Protein AF-0000000067007596 (afdb_homodimer)

Radius of gyration: 21.86 Å; Cα contacts (8 Å, |Δi|>4): 532; chains: 2; bounding box: 45×66×48 Å

Sequence (342 aa):
MSSFDHYALLKNLFVLGTTTSAVGAAPGGLLFTSYLHIPAYVKNTSDDSLLTQWQTMRALGRVALPPLALIAAGANFVNSYLTHGQPQQIRFITAGALSLAILPYTFVALGSRNAELTARAANKGTGGVPAARGQDVRSLISQWGTRSAVRGVLMLASAIFSYDAMLHLTFMSSFDHYALLKNLFVLGTTTSAVGAAPGGLLFTSYLHIPAYVKNTSDDSLLTQWQTMRALGRVALPPLALIAAGANFVNSYLTHGQPQQIRFITAGALSLAILPYTFVALGSRNAELTARAANKGTGGVPAARGQDVRSLISQWGTRSAVRGVLMLASAIFSYDAMLHLTF

Foldseek 3Di:
DDPVVLVVLLVVLLCQLLCLLAVHDALVVLQCVLPPVLVVLLPDPDLLVSLVVVVVVVVVCVVPQVVSLQSNLVSLQVSLVSQPPHPLNVLSNLLSCLSNVLVVLCCPVVVVLVVLSVVCNVCPPVPDPCPVVNDRSSVSSSVSSVSSNVSSVSSNSSSVSSVVSVVPPDD/DDPVVLVVLLVVLLCQLLCLLAVHDALVVLQCVLPPVLVVLLPDPDLLVSLVVVVVVVVVCVVPQQVSLQSNLVSLQVSLVSQPPHPLNVLSNLLSCLSNVLVVLCCPVVVVLVVLSVVCNVCPPVPDPPSPVNDRSSVSSNVSSVSSNVSSVSSNSSSVSSVVSVVPPDD

Structure (mmCIF, N/CA/C/O backbone):
data_AF-0000000067007596-model_v1
#
loop_
_entity.id
_entity.type
_entity.pdbx_description
1 polymer 'DUF1772-domain-containing protein'
#
loop_
_atom_site.group_PDB
_atom_site.id
_atom_site.type_symbol
_atom_site.label_atom_id
_atom_site.label_alt_id
_atom_site.label_comp_id
_atom_site.label_asym_id
_atom_site.label_entity_id
_atom_site.label_seq_id
_atom_site.pdbx_PDB_ins_code
_atom_si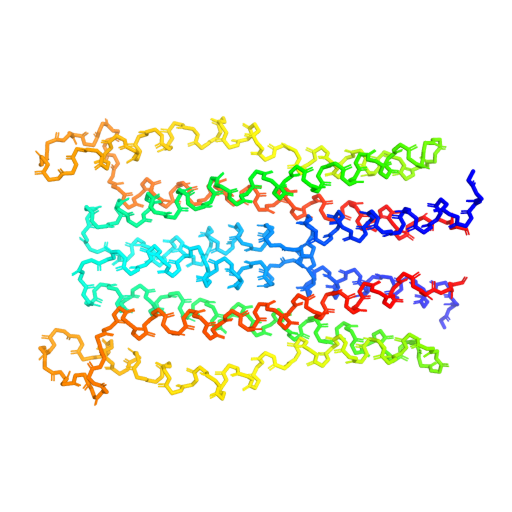te.Cartn_x
_atom_site.Cartn_y
_atom_site.Cartn_z
_atom_site.occupancy
_atom_site.B_iso_or_equiv
_atom_site.auth_seq_id
_atom_site.auth_comp_id
_atom_site.auth_asym_id
_atom_site.auth_atom_id
_atom_site.pdbx_PDB_model_num
ATOM 1 N N . MET A 1 1 ? 12.508 -36.531 2.637 1 41.75 1 MET A N 1
ATOM 2 C CA . MET A 1 1 ? 11.234 -35.844 2.451 1 41.75 1 MET A CA 1
ATOM 3 C C . MET A 1 1 ? 10.672 -36.094 1.059 1 41.75 1 MET A C 1
ATOM 5 O O . MET A 1 1 ? 11.383 -35.969 0.06 1 41.75 1 MET A O 1
ATOM 9 N N . SER A 1 2 ? 9.57 -36.656 0.945 1 50.81 2 SER A N 1
ATOM 10 C CA . SER A 1 2 ? 8.977 -37.062 -0.321 1 50.81 2 SER A CA 1
ATOM 11 C C . SER A 1 2 ? 8.797 -35.875 -1.269 1 50.81 2 SER A C 1
ATOM 13 O O . SER A 1 2 ? 8.766 -34.719 -0.833 1 50.81 2 SER A O 1
ATOM 15 N N . SER A 1 3 ? 8.953 -36.156 -2.564 1 50.69 3 SER A N 1
ATOM 16 C CA . SER A 1 3 ? 8.75 -35.156 -3.623 1 50.69 3 SER A CA 1
ATOM 17 C C . SER A 1 3 ? 7.523 -34.281 -3.34 1 50.69 3 SER A C 1
ATOM 19 O O . SER A 1 3 ? 7.516 -33.094 -3.652 1 50.69 3 SER A O 1
ATOM 21 N N . PHE A 1 4 ? 6.52 -34.938 -2.756 1 49.34 4 PHE A N 1
ATOM 22 C CA . PHE A 1 4 ? 5.27 -34.25 -2.436 1 49.34 4 PHE A CA 1
ATOM 23 C C . PHE A 1 4 ? 5.484 -33.219 -1.336 1 49.34 4 PHE A C 1
ATOM 25 O O . PHE A 1 4 ? 4.93 -32.125 -1.392 1 49.34 4 PHE A O 1
ATOM 32 N N . ASP A 1 5 ? 6.309 -33.594 -0.351 1 54.25 5 ASP A N 1
ATOM 33 C CA . ASP A 1 5 ? 6.566 -32.688 0.763 1 54.25 5 ASP A CA 1
ATOM 34 C C . ASP A 1 5 ? 7.344 -31.453 0.3 1 54.25 5 ASP A C 1
ATOM 36 O O . ASP A 1 5 ? 7.074 -30.344 0.75 1 54.25 5 ASP A O 1
ATOM 40 N N . HIS A 1 6 ? 8.227 -31.734 -0.628 1 55.75 6 HIS A N 1
ATOM 41 C CA . HIS A 1 6 ? 9.039 -30.641 -1.157 1 55.75 6 HIS A CA 1
ATOM 42 C C . HIS A 1 6 ? 8.188 -29.656 -1.951 1 55.75 6 HIS A C 1
ATOM 44 O O . HIS A 1 6 ? 8.359 -28.453 -1.828 1 55.75 6 HIS A O 1
ATOM 50 N N . TYR A 1 7 ? 7.234 -30.234 -2.602 1 58.12 7 TYR A N 1
ATOM 51 C CA . TYR A 1 7 ? 6.367 -29.406 -3.428 1 58.12 7 TYR A CA 1
ATOM 52 C C . TYR A 1 7 ? 5.445 -28.547 -2.564 1 58.12 7 TYR A C 1
ATOM 54 O O . TYR A 1 7 ? 5.254 -27.359 -2.836 1 58.12 7 TYR A O 1
ATOM 62 N N . ALA A 1 8 ? 4.93 -29.188 -1.54 1 60.78 8 ALA A N 1
ATOM 63 C CA . ALA A 1 8 ? 4.051 -28.453 -0.634 1 60.78 8 ALA A CA 1
ATOM 64 C C . ALA A 1 8 ? 4.801 -27.328 0.056 1 60.78 8 ALA A C 1
ATOM 66 O O . ALA A 1 8 ? 4.262 -26.219 0.232 1 60.78 8 ALA A O 1
ATOM 67 N N . LEU A 1 9 ? 5.969 -27.578 0.45 1 56.5 9 LEU A N 1
ATOM 68 C CA . LEU A 1 9 ? 6.789 -26.562 1.099 1 56.5 9 LEU A CA 1
ATOM 69 C C . LEU A 1 9 ? 7.109 -25.422 0.134 1 56.5 9 LEU A C 1
ATOM 71 O O . LEU A 1 9 ? 6.996 -24.25 0.493 1 56.5 9 LEU A O 1
ATOM 75 N N . LEU A 1 10 ? 7.457 -25.844 -1.034 1 59.41 10 LEU A N 1
ATOM 76 C CA . LEU A 1 10 ? 7.77 -24.844 -2.057 1 59.41 10 LEU A CA 1
ATOM 77 C C . LEU A 1 10 ? 6.559 -23.969 -2.342 1 59.41 10 LEU A C 1
ATOM 79 O O . LEU A 1 10 ? 6.688 -22.75 -2.447 1 59.41 10 LEU A O 1
ATOM 83 N N . LYS A 1 11 ? 5.512 -24.625 -2.387 1 64.25 11 LYS A N 1
ATOM 84 C CA . LYS A 1 11 ? 4.273 -23.891 -2.656 1 64.25 11 LYS A CA 1
ATOM 85 C C . LYS A 1 11 ? 3.947 -22.938 -1.52 1 64.25 11 LYS A C 1
ATOM 87 O O . LYS A 1 11 ? 3.592 -21.781 -1.764 1 64.25 11 LYS A O 1
ATOM 92 N N . ASN A 1 12 ? 4.113 -23.438 -0.31 1 60.44 12 ASN A N 1
ATOM 93 C CA . ASN A 1 12 ? 3.797 -22.594 0.843 1 60.44 12 ASN A CA 1
ATOM 94 C C . ASN A 1 12 ? 4.762 -21.422 0.961 1 60.44 12 ASN A C 1
ATOM 96 O O . ASN A 1 12 ? 4.344 -20.297 1.252 1 60.44 12 ASN A O 1
ATOM 100 N N . LEU A 1 13 ? 5.945 -21.672 0.745 1 59.28 13 LEU A N 1
ATOM 101 C CA . LEU A 1 13 ? 6.957 -20.625 0.828 1 59.28 13 LEU A CA 1
ATOM 102 C C . LEU A 1 13 ? 6.789 -19.625 -0.304 1 59.28 13 LEU A C 1
ATOM 104 O O . LEU A 1 13 ? 7.004 -18.422 -0.112 1 59.28 13 LEU A O 1
ATOM 108 N N . PHE A 1 14 ? 6.336 -20.109 -1.333 1 59.66 14 PHE A N 1
ATOM 109 C CA . PHE A 1 14 ? 6.047 -19.219 -2.459 1 59.66 14 PHE A CA 1
ATOM 110 C C . PHE A 1 14 ? 4.891 -18.281 -2.131 1 59.66 14 PHE A C 1
ATOM 112 O O . PHE A 1 14 ? 4.973 -17.078 -2.389 1 59.66 14 PHE A O 1
ATOM 119 N N . VAL A 1 15 ? 3.898 -18.953 -1.59 1 60.75 15 VAL A N 1
ATOM 120 C CA . VAL A 1 15 ? 2.736 -18.156 -1.214 1 60.75 15 VAL A CA 1
ATOM 121 C C . VAL A 1 15 ? 3.15 -17.078 -0.217 1 60.75 15 VAL A C 1
ATOM 123 O O . VAL A 1 15 ? 2.773 -15.914 -0.362 1 60.75 15 VAL A O 1
ATOM 126 N N . LEU A 1 16 ? 3.939 -17.469 0.692 1 58 16 LEU A N 1
ATOM 127 C CA . LEU A 1 16 ? 4.387 -16.516 1.707 1 58 16 LEU A CA 1
ATOM 128 C C . LEU A 1 16 ? 5.254 -15.43 1.086 1 58 16 LEU A C 1
ATOM 130 O O . LEU A 1 16 ? 5.07 -14.25 1.378 1 58 16 LEU A O 1
ATOM 134 N N . GLY A 1 17 ? 6.18 -15.836 0.305 1 58.34 17 GLY A N 1
ATOM 135 C CA . GLY A 1 17 ? 7.082 -14.875 -0.318 1 58.34 17 GLY A CA 1
ATOM 136 C C . GLY A 1 17 ? 6.371 -13.914 -1.257 1 58.34 17 GLY A C 1
ATOM 137 O O . GLY A 1 17 ? 6.602 -12.703 -1.203 1 58.34 17 GLY A O 1
ATOM 138 N N . THR A 1 18 ? 5.504 -14.508 -2.027 1 61.91 18 THR A N 1
ATOM 139 C CA . THR A 1 18 ? 4.832 -13.672 -3.016 1 61.91 18 THR A CA 1
ATOM 140 C C . THR A 1 18 ? 3.779 -12.789 -2.352 1 61.91 18 THR A C 1
ATOM 142 O O . THR A 1 18 ? 3.59 -11.633 -2.744 1 61.91 18 THR A O 1
ATOM 145 N N . THR A 1 19 ? 3.152 -13.445 -1.367 1 59.53 19 THR A N 1
ATOM 146 C CA . THR A 1 19 ? 2.154 -12.641 -0.671 1 59.53 19 THR A CA 1
ATOM 147 C C . THR A 1 19 ? 2.807 -11.453 0.026 1 59.53 19 THR A C 1
ATOM 149 O O . THR A 1 19 ? 2.27 -10.344 0.009 1 59.53 19 THR A O 1
ATOM 152 N N . THR A 1 20 ? 3.943 -11.734 0.665 1 56.41 20 THR A N 1
ATOM 153 C CA . THR A 1 20 ? 4.621 -10.656 1.368 1 56.41 20 THR A CA 1
ATOM 154 C C . THR A 1 20 ? 5.238 -9.672 0.378 1 56.41 20 THR A C 1
ATOM 156 O O . THR A 1 20 ? 5.227 -8.461 0.609 1 56.41 20 THR A O 1
ATOM 159 N N . SER A 1 21 ? 5.977 -10.141 -0.663 1 54.34 21 SER A N 1
ATOM 160 C CA . SER A 1 21 ? 6.602 -9.273 -1.654 1 54.34 21 SER A CA 1
ATOM 161 C C . SER A 1 21 ? 5.555 -8.609 -2.545 1 54.34 21 SER A C 1
ATOM 163 O O . SER A 1 21 ? 5.691 -7.434 -2.902 1 54.34 21 SER A O 1
ATOM 165 N N . ALA A 1 22 ? 4.875 -9.453 -3.311 1 50.38 22 ALA A N 1
ATOM 166 C CA . ALA A 1 22 ? 3.939 -8.992 -4.336 1 50.38 22 ALA A CA 1
ATOM 167 C C . ALA A 1 22 ? 2.635 -8.516 -3.707 1 50.38 22 ALA A C 1
ATOM 169 O O . ALA A 1 22 ? 2.133 -7.441 -4.051 1 50.38 22 ALA A O 1
ATOM 170 N N . VAL A 1 23 ? 1.902 -9.797 -3.402 1 47.97 23 VAL A N 1
ATOM 171 C CA . VAL A 1 23 ? 0.517 -9.594 -2.992 1 47.97 23 VAL A CA 1
ATOM 172 C C . VAL A 1 23 ? 0.458 -8.57 -1.859 1 47.97 23 VAL A C 1
ATOM 174 O O . VAL A 1 23 ? -0.5 -7.801 -1.758 1 47.97 23 VAL A O 1
ATOM 177 N N . GLY A 1 24 ? 1.444 -8.656 -1.107 1 51.97 24 GLY A N 1
ATOM 178 C CA . GLY A 1 24 ? 1.11 -8.141 0.209 1 51.97 24 GLY A CA 1
ATOM 179 C C . GLY A 1 24 ? 1.256 -6.633 0.311 1 51.97 24 GLY A C 1
ATOM 180 O O . GLY A 1 24 ? 1.161 -5.926 -0.695 1 51.97 24 GLY A O 1
ATOM 181 N N . ALA A 1 25 ? 1.686 -6.211 1.341 1 61 25 ALA A N 1
ATOM 182 C CA . ALA A 1 25 ? 1.5 -4.996 2.127 1 61 25 ALA A CA 1
ATOM 183 C C . ALA A 1 25 ? 2.572 -3.961 1.797 1 61 25 ALA A C 1
ATOM 185 O O . ALA A 1 25 ? 2.271 -2.777 1.621 1 61 25 ALA A O 1
ATOM 186 N N . ALA A 1 26 ? 3.717 -4.594 0.947 1 80.25 26 ALA A N 1
ATOM 187 C CA . ALA A 1 26 ? 4.812 -3.631 1.029 1 80.25 26 ALA A CA 1
ATOM 188 C C . ALA A 1 26 ? 4.871 -2.762 -0.223 1 80.25 26 ALA A C 1
ATOM 190 O O . ALA A 1 26 ? 4.902 -1.532 -0.132 1 80.25 26 ALA A O 1
ATOM 191 N N . PRO A 1 27 ? 4.719 -3.387 -1.521 1 87.44 27 PRO A N 1
ATOM 192 C CA . PRO A 1 27 ? 4.828 -2.502 -2.682 1 87.44 27 PRO A CA 1
ATOM 193 C C . PRO A 1 27 ? 3.686 -1.489 -2.76 1 87.44 27 PRO A C 1
ATOM 195 O O . PRO A 1 27 ? 3.922 -0.308 -3.023 1 87.44 27 PRO A O 1
ATOM 198 N N . GLY A 1 28 ? 2.498 -2.021 -2.549 1 88.38 28 GLY A N 1
ATOM 199 C CA . GLY A 1 28 ? 1.361 -1.113 -2.582 1 88.38 28 GLY A CA 1
ATOM 200 C C . GLY A 1 28 ? 1.436 -0.027 -1.525 1 88.38 28 GLY A C 1
ATOM 201 O O . GLY A 1 28 ? 1.137 1.137 -1.802 1 88.38 28 GLY A O 1
ATOM 202 N N . GLY A 1 29 ? 1.793 -0.462 -0.34 1 92.12 29 GLY A N 1
ATOM 203 C CA . GLY A 1 29 ? 1.953 0.508 0.731 1 92.12 29 GLY A CA 1
ATOM 204 C C . GLY A 1 29 ? 2.969 1.589 0.411 1 92.12 29 GLY A C 1
ATOM 205 O O . GLY A 1 29 ? 2.721 2.771 0.653 1 92.12 29 GLY A O 1
ATOM 206 N N . LEU A 1 30 ? 4.047 1.183 -0.159 1 93.38 30 LEU A N 1
ATOM 207 C CA . LEU A 1 30 ? 5.133 2.111 -0.459 1 93.38 30 LEU A CA 1
ATOM 208 C C . LEU A 1 30 ? 4.762 3.023 -1.623 1 93.38 30 LEU A C 1
ATOM 210 O O . LEU A 1 30 ? 5.031 4.227 -1.586 1 93.38 30 LEU A O 1
ATOM 214 N N . LEU A 1 31 ? 4.129 2.518 -2.568 1 93.19 31 LEU A N 1
ATOM 215 C CA . LEU A 1 31 ? 3.746 3.328 -3.721 1 93.19 31 LEU A CA 1
ATOM 216 C C . LEU A 1 31 ? 2.611 4.281 -3.363 1 93.19 31 LEU A C 1
ATOM 218 O O . LEU A 1 31 ? 2.584 5.422 -3.828 1 93.19 31 LEU A O 1
ATOM 222 N N . PHE A 1 32 ? 1.665 3.805 -2.566 1 94.12 32 PHE A N 1
ATOM 223 C CA . PHE A 1 32 ? 0.633 4.711 -2.074 1 94.12 32 PHE A CA 1
ATOM 224 C C . PHE A 1 32 ? 1.244 5.816 -1.226 1 94.12 32 PHE A C 1
ATOM 226 O O . PHE A 1 32 ? 0.796 6.965 -1.276 1 94.12 32 PHE A O 1
ATOM 233 N N . THR A 1 33 ? 2.207 5.41 -0.437 1 96.19 33 THR A N 1
ATOM 234 C CA . THR A 1 33 ? 2.877 6.43 0.362 1 96.19 33 THR A CA 1
ATOM 235 C C . THR A 1 33 ? 3.428 7.539 -0.529 1 96.19 33 THR A C 1
ATOM 237 O O . THR A 1 33 ? 3.162 8.719 -0.295 1 96.19 33 THR A O 1
ATOM 240 N N . SER A 1 34 ? 4.105 7.191 -1.604 1 96.94 34 SER A N 1
ATOM 241 C CA . SER A 1 34 ? 4.812 8.148 -2.451 1 96.94 34 SER A CA 1
ATOM 242 C C . SER A 1 34 ? 3.838 8.938 -3.326 1 96.94 34 SER A C 1
ATOM 244 O O . SER A 1 34 ? 4.008 10.141 -3.525 1 96.94 34 SER A O 1
ATOM 246 N N . TYR A 1 35 ? 2.793 8.273 -3.762 1 95.69 35 TYR A N 1
ATOM 247 C CA . TYR A 1 35 ? 2.039 8.922 -4.832 1 95.69 35 TYR A CA 1
ATOM 248 C C . TYR A 1 35 ? 0.647 9.32 -4.355 1 95.69 35 TYR A C 1
ATOM 250 O O . TYR A 1 35 ? -0.045 10.094 -5.016 1 95.69 35 TYR A O 1
ATOM 258 N N . LEU A 1 36 ? 0.235 8.844 -3.271 1 96.12 36 LEU A N 1
ATOM 259 C CA . LEU A 1 36 ? -1.079 9.188 -2.74 1 96.12 36 LEU A CA 1
ATOM 260 C C . LEU A 1 36 ? -0.953 10.008 -1.461 1 96.12 36 LEU A C 1
ATOM 262 O O . LEU A 1 36 ? -1.539 11.086 -1.349 1 96.12 36 LEU A O 1
ATOM 266 N N . HIS A 1 37 ? -0.1 9.594 -0.55 1 98.31 37 HIS A N 1
ATOM 267 C CA . HIS A 1 37 ? -0.119 10.18 0.786 1 98.31 37 HIS A CA 1
ATOM 268 C C . HIS A 1 37 ? 0.821 11.375 0.879 1 98.31 37 HIS A C 1
ATOM 270 O O . HIS A 1 37 ? 0.506 12.367 1.538 1 98.31 37 HIS A O 1
ATOM 276 N N . ILE A 1 38 ? 1.98 11.32 0.207 1 98.62 38 ILE A N 1
ATOM 277 C CA . ILE A 1 38 ? 2.906 12.445 0.285 1 98.62 38 ILE A CA 1
ATOM 278 C C . ILE A 1 38 ? 2.256 13.695 -0.313 1 98.62 38 ILE A C 1
ATOM 280 O O . ILE A 1 38 ? 2.287 14.766 0.292 1 98.62 38 ILE A O 1
ATOM 284 N N . PRO A 1 39 ? 1.589 13.625 -1.501 1 98.31 39 PRO A N 1
ATOM 285 C CA . PRO A 1 39 ? 0.88 14.805 -2.01 1 98.31 39 PRO A CA 1
ATOM 286 C C . PRO A 1 39 ? -0.171 15.328 -1.033 1 98.31 39 PRO A C 1
ATOM 288 O O . PRO A 1 39 ? -0.443 16.531 -1 1 98.31 39 PRO A O 1
ATOM 291 N N . ALA A 1 40 ? -0.76 14.477 -0.24 1 98.44 40 ALA A N 1
ATOM 292 C CA . ALA A 1 40 ? -1.741 14.891 0.759 1 98.44 40 ALA A CA 1
ATOM 293 C C . ALA A 1 40 ? -1.057 15.508 1.975 1 98.44 40 ALA A C 1
ATOM 295 O O . ALA A 1 40 ? -1.511 16.531 2.498 1 98.44 40 ALA A O 1
ATOM 296 N N . TYR A 1 41 ? 0.032 14.891 2.426 1 98.5 41 TYR A N 1
ATOM 297 C CA . TYR A 1 41 ? 0.761 15.367 3.592 1 98.5 41 TYR A CA 1
ATOM 298 C C . TYR A 1 41 ? 1.19 16.812 3.406 1 98.5 41 TYR A C 1
ATOM 300 O O . TYR A 1 41 ? 1.069 17.641 4.324 1 98.5 41 TYR A O 1
ATOM 308 N N . VAL A 1 42 ? 1.638 17.203 2.244 1 97.62 42 VAL A N 1
ATOM 309 C CA . VAL A 1 42 ? 2.285 18.5 2.059 1 97.62 42 VAL A CA 1
ATOM 310 C C . VAL A 1 42 ? 1.227 19.609 1.964 1 97.62 42 VAL A C 1
ATOM 312 O O . VAL A 1 42 ? 1.558 20.781 1.836 1 97.62 42 VAL A O 1
ATOM 315 N N . LYS A 1 43 ? -0.06 19.219 2.053 1 96.75 43 LYS A N 1
ATOM 316 C CA . LYS A 1 43 ? -1.129 20.203 2.156 1 96.75 43 LYS A CA 1
ATOM 317 C C . LYS A 1 43 ? -1.252 20.734 3.582 1 96.75 43 LYS A C 1
ATOM 319 O O . LYS A 1 43 ? -2.045 21.641 3.848 1 96.75 43 LYS A O 1
ATOM 324 N N . ASN A 1 44 ? -0.485 20.141 4.508 1 94.69 44 ASN A N 1
ATOM 325 C CA . ASN A 1 44 ? -0.392 20.688 5.855 1 94.69 44 ASN A CA 1
ATOM 326 C C . ASN A 1 44 ? 0.225 22.078 5.844 1 94.69 44 ASN A C 1
ATOM 328 O O . ASN A 1 44 ? 1.302 22.281 5.281 1 94.69 44 ASN A O 1
ATOM 332 N N . THR A 1 45 ? -0.407 23.031 6.531 1 91 45 THR A N 1
ATOM 333 C CA . THR A 1 45 ? 0.003 24.422 6.457 1 91 45 THR A CA 1
ATOM 334 C C . THR A 1 45 ? 1.034 24.75 7.535 1 91 45 THR A C 1
ATOM 336 O O . THR A 1 45 ? 1.646 25.812 7.52 1 91 45 THR A O 1
ATOM 339 N N . SER A 1 46 ? 1.237 23.859 8.5 1 92.69 46 SER A N 1
ATOM 340 C CA . SER A 1 46 ? 2.207 24.031 9.57 1 92.69 46 SER A CA 1
ATOM 341 C C . SER A 1 46 ? 3.412 23.109 9.383 1 92.69 46 SER A C 1
ATOM 343 O O . SER A 1 46 ? 3.277 21.891 9.391 1 92.69 46 SER A O 1
ATOM 345 N N . ASP A 1 47 ? 4.574 23.703 9.234 1 92.62 47 ASP A N 1
ATOM 346 C CA . ASP A 1 47 ? 5.793 22.906 9.102 1 92.62 47 ASP A CA 1
ATOM 347 C C . ASP A 1 47 ? 5.973 21.984 10.297 1 92.62 47 ASP A C 1
ATOM 349 O O . ASP A 1 47 ? 6.328 20.812 10.133 1 92.62 47 ASP A O 1
ATOM 353 N N . ASP A 1 48 ? 5.688 22.562 11.453 1 93.19 48 ASP A N 1
ATOM 354 C CA . ASP A 1 48 ? 5.879 21.781 12.672 1 93.19 48 ASP A CA 1
ATOM 355 C C . ASP A 1 48 ? 4.949 20.562 12.695 1 93.19 48 ASP A C 1
ATOM 357 O O . ASP A 1 48 ? 5.375 19.453 13.023 1 93.19 48 ASP A O 1
ATOM 361 N N . SER A 1 49 ? 3.73 20.828 12.336 1 95.06 49 SER A N 1
ATOM 362 C CA . SER A 1 49 ? 2.762 19.75 12.305 1 95.06 49 SER A CA 1
ATOM 363 C C . SER A 1 49 ? 3.102 18.734 11.219 1 95.06 49 SER A C 1
ATOM 365 O O . SER A 1 49 ? 2.947 17.531 11.406 1 95.06 49 SER A O 1
ATOM 367 N N . LEU A 1 50 ? 3.523 19.219 10.086 1 96.81 50 LEU A N 1
ATOM 368 C CA . LEU A 1 50 ? 3.914 18.344 8.984 1 96.81 50 LEU A CA 1
ATOM 369 C C . LEU A 1 50 ? 5.094 17.469 9.383 1 96.81 50 LEU A C 1
ATOM 371 O O . LEU A 1 50 ? 5.121 16.266 9.07 1 96.81 50 LEU A O 1
ATOM 375 N N . LEU A 1 51 ? 6.047 18.031 10.07 1 96.44 51 LEU A N 1
ATOM 376 C CA . LEU A 1 51 ? 7.203 17.281 10.539 1 96.44 51 LEU A CA 1
ATOM 377 C C . LEU A 1 51 ? 6.781 16.203 11.539 1 96.44 51 LEU A C 1
ATOM 379 O O . LEU A 1 51 ? 7.309 15.086 11.508 1 96.44 51 LEU A O 1
ATOM 383 N N . THR A 1 52 ? 5.875 16.531 12.375 1 96.81 52 THR A N 1
ATOM 384 C CA . THR A 1 52 ? 5.363 15.555 13.328 1 96.81 52 THR A CA 1
ATOM 385 C C . THR A 1 52 ? 4.664 14.414 12.594 1 96.81 52 THR A C 1
ATOM 387 O O . THR A 1 52 ? 4.836 13.242 12.945 1 96.81 52 THR A O 1
ATOM 390 N N . GLN A 1 53 ? 3.896 14.734 11.609 1 97.94 53 GLN A N 1
ATOM 391 C CA . GLN A 1 53 ? 3.23 13.711 10.812 1 97.94 53 GLN A CA 1
ATOM 392 C C . GLN A 1 53 ? 4.246 12.812 10.117 1 97.94 53 GLN A C 1
ATOM 394 O O . GLN A 1 53 ? 4.109 11.586 10.141 1 97.94 53 GLN A O 1
ATOM 399 N N . TRP A 1 54 ? 5.184 13.445 9.484 1 97.56 54 TRP A N 1
ATOM 400 C CA . TRP A 1 54 ? 6.207 12.672 8.797 1 97.56 54 TRP A CA 1
ATOM 401 C C . TRP A 1 54 ? 6.941 11.758 9.766 1 97.56 54 TRP A C 1
ATOM 403 O O . TRP A 1 54 ? 7.188 10.586 9.461 1 97.56 54 TRP A O 1
ATOM 413 N N . GLN A 1 55 ? 7.301 12.234 10.945 1 97 55 GLN A N 1
ATOM 414 C CA . GLN A 1 55 ? 7.988 11.43 11.953 1 97 55 GLN A CA 1
ATOM 415 C C . GLN A 1 55 ? 7.129 10.242 12.383 1 97 55 GLN A C 1
ATOM 417 O O . GLN A 1 55 ? 7.645 9.141 12.594 1 97 55 GLN A O 1
ATOM 422 N N . THR A 1 56 ? 5.91 10.516 12.578 1 97.88 56 THR A N 1
ATOM 423 C CA . THR A 1 56 ? 5 9.445 12.977 1 97.88 56 THR A CA 1
ATOM 424 C C . THR A 1 56 ? 4.926 8.367 11.898 1 97.88 56 THR A C 1
ATOM 426 O O . THR A 1 56 ? 5.055 7.176 12.195 1 97.88 56 THR A O 1
ATOM 429 N N . MET A 1 57 ? 4.711 8.797 10.68 1 97.75 57 MET A N 1
ATOM 430 C CA . MET A 1 57 ? 4.676 7.871 9.555 1 97.75 57 MET A CA 1
ATOM 431 C C . MET A 1 57 ? 5.984 7.098 9.445 1 97.75 57 MET A C 1
ATOM 433 O O . MET A 1 57 ? 5.977 5.879 9.258 1 97.75 57 MET A O 1
ATOM 437 N N . ARG A 1 58 ? 7.102 7.801 9.5 1 96.62 58 ARG A N 1
ATOM 438 C CA . ARG A 1 58 ? 8.414 7.172 9.398 1 96.62 58 ARG A CA 1
ATOM 439 C C . ARG A 1 58 ? 8.609 6.133 10.5 1 96.62 58 ARG A C 1
ATOM 441 O O . ARG A 1 58 ? 9.148 5.051 10.25 1 96.62 58 ARG A O 1
ATOM 448 N N . ALA A 1 59 ? 8.258 6.441 11.742 1 96.75 59 ALA A N 1
ATOM 449 C CA . ALA A 1 59 ? 8.414 5.523 12.867 1 96.75 59 ALA A CA 1
ATOM 450 C C . ALA A 1 59 ? 7.633 4.23 12.633 1 96.75 59 ALA A C 1
ATOM 452 O O . ALA A 1 59 ? 8.148 3.137 12.867 1 96.75 59 ALA A O 1
ATOM 453 N N . LEU A 1 60 ? 6.453 4.332 12.156 1 96.56 60 LEU A N 1
ATOM 454 C CA . LEU A 1 60 ? 5.633 3.158 11.875 1 96.56 60 LEU A CA 1
ATOM 455 C C . LEU A 1 60 ? 6.191 2.373 10.695 1 96.56 60 LEU A C 1
ATOM 457 O O . LEU A 1 60 ? 6.223 1.141 10.727 1 96.56 60 LEU A O 1
ATOM 461 N N . GLY A 1 61 ? 6.594 3.109 9.656 1 94.25 61 GLY A N 1
ATOM 462 C CA . GLY A 1 61 ? 7.191 2.453 8.5 1 94.25 61 GLY A CA 1
ATOM 463 C C . GLY A 1 61 ? 8.484 1.725 8.836 1 94.25 61 GLY A C 1
ATOM 464 O O . GLY A 1 61 ? 8.75 0.647 8.297 1 94.25 61 GLY A O 1
ATOM 465 N N . ARG A 1 62 ? 9.305 2.279 9.727 1 93.75 62 ARG A N 1
ATOM 466 C CA . ARG A 1 62 ? 10.57 1.69 10.125 1 93.75 62 ARG A CA 1
ATOM 467 C C . ARG A 1 62 ? 10.359 0.357 10.836 1 93.75 62 ARG A C 1
ATOM 469 O O . ARG A 1 62 ? 11.219 -0.526 10.781 1 93.75 62 ARG A O 1
ATOM 476 N N . VAL A 1 63 ? 9.281 0.18 11.461 1 93.81 63 VAL A N 1
ATOM 477 C CA . VAL A 1 63 ? 8.977 -1.051 12.188 1 93.81 63 VAL A CA 1
ATOM 478 C C . VAL A 1 63 ? 8.336 -2.061 11.234 1 93.81 63 VAL A C 1
ATOM 480 O O . VAL A 1 63 ? 8.602 -3.262 11.328 1 93.81 63 VAL A O 1
ATOM 483 N N . ALA A 1 64 ? 7.551 -1.598 10.336 1 91.19 64 ALA A N 1
ATOM 484 C CA . ALA A 1 64 ? 6.711 -2.475 9.523 1 91.19 64 ALA A CA 1
ATOM 485 C C . ALA A 1 64 ? 7.469 -2.979 8.297 1 91.19 64 ALA A C 1
ATOM 487 O O . ALA A 1 64 ? 7.348 -4.148 7.922 1 91.19 64 ALA A O 1
ATOM 488 N N . LEU A 1 65 ? 8.289 -2.168 7.699 1 91.06 65 LEU A N 1
ATOM 489 C CA . LEU A 1 65 ? 8.766 -2.453 6.352 1 91.06 65 LEU A CA 1
ATOM 490 C C . LEU A 1 65 ? 9.922 -3.447 6.379 1 91.06 65 LEU A C 1
ATOM 492 O O . LEU A 1 65 ? 9.953 -4.387 5.578 1 91.06 65 LEU A O 1
ATOM 496 N N . PRO A 1 66 ? 10.914 -3.35 7.301 1 92.81 66 PRO A N 1
ATOM 497 C CA . PRO A 1 66 ? 12.055 -4.266 7.262 1 92.81 66 PRO A CA 1
ATOM 498 C C . PRO A 1 66 ? 11.648 -5.723 7.457 1 92.81 66 PRO A C 1
ATOM 500 O O . PRO A 1 66 ? 12.094 -6.598 6.703 1 92.81 66 PRO A O 1
ATOM 503 N N . PRO A 1 67 ? 10.812 -6.074 8.43 1 91.56 67 PRO A N 1
ATOM 504 C CA . PRO A 1 67 ? 10.398 -7.477 8.531 1 91.56 67 PRO A CA 1
ATOM 505 C C . PRO A 1 67 ? 9.711 -7.984 7.266 1 91.56 67 PRO A C 1
ATOM 507 O O . PRO A 1 67 ? 9.914 -9.133 6.867 1 91.56 67 PRO A O 1
ATOM 510 N N . LEU A 1 68 ? 8.875 -7.125 6.625 1 87.94 68 LEU A N 1
ATOM 511 C CA . LEU A 1 68 ? 8.211 -7.535 5.395 1 87.94 68 LEU A CA 1
ATOM 512 C C . LEU A 1 68 ? 9.227 -7.84 4.301 1 87.94 68 LEU A C 1
ATOM 514 O O . LEU A 1 68 ? 9.086 -8.828 3.574 1 87.94 68 LEU A O 1
ATOM 518 N N . ALA A 1 69 ? 10.188 -6.969 4.191 1 91 69 ALA A N 1
ATOM 519 C CA . ALA A 1 69 ? 11.234 -7.168 3.195 1 91 69 ALA A CA 1
ATOM 520 C C . ALA A 1 69 ? 12.008 -8.453 3.467 1 91 69 ALA A C 1
ATOM 522 O O . ALA A 1 69 ? 12.312 -9.211 2.543 1 91 69 ALA A O 1
ATOM 523 N N . LEU A 1 70 ? 12.328 -8.734 4.707 1 91.44 70 LEU A N 1
ATOM 524 C CA . LEU A 1 70 ? 13.117 -9.898 5.09 1 91.44 70 LEU A CA 1
ATOM 525 C C . LEU A 1 70 ? 12.32 -11.18 4.898 1 91.44 70 LEU A C 1
ATOM 527 O O . LEU A 1 70 ? 12.875 -12.211 4.508 1 91.44 70 LEU A O 1
ATOM 531 N N . ILE A 1 71 ? 11.078 -11.148 5.246 1 87.56 71 ILE A N 1
ATOM 532 C CA . ILE A 1 71 ? 10.227 -12.312 5.035 1 87.56 71 ILE A CA 1
ATOM 533 C C . ILE A 1 71 ? 10.172 -12.656 3.551 1 87.56 71 ILE A C 1
ATOM 535 O O . ILE A 1 71 ? 10.297 -13.82 3.17 1 87.56 71 ILE A O 1
ATOM 539 N N . ALA A 1 72 ? 9.945 -11.617 2.721 1 87.56 72 ALA A N 1
ATOM 540 C CA . ALA A 1 72 ? 9.93 -11.844 1.277 1 87.56 72 ALA A CA 1
ATOM 541 C C . ALA A 1 72 ? 11.258 -12.398 0.791 1 87.56 72 ALA A C 1
ATOM 543 O O . ALA A 1 72 ? 11.297 -13.367 0.03 1 87.56 72 ALA A O 1
ATOM 544 N N . ALA A 1 73 ? 12.328 -11.75 1.23 1 91.75 73 ALA A N 1
ATOM 545 C CA . ALA A 1 73 ? 13.656 -12.211 0.836 1 91.75 73 ALA A CA 1
ATOM 546 C C . ALA A 1 73 ? 13.898 -13.648 1.294 1 91.75 73 ALA A C 1
ATOM 548 O O . ALA A 1 73 ? 14.328 -14.492 0.505 1 91.75 73 ALA A O 1
ATOM 549 N N . GLY A 1 74 ? 13.656 -13.914 2.553 1 90.69 74 GLY A N 1
ATOM 550 C CA . GLY A 1 74 ? 13.867 -15.25 3.102 1 90.69 74 GLY A CA 1
ATOM 551 C C . GLY A 1 74 ? 13.086 -16.312 2.365 1 90.69 74 GLY A C 1
ATOM 552 O O . GLY A 1 74 ? 13.625 -17.391 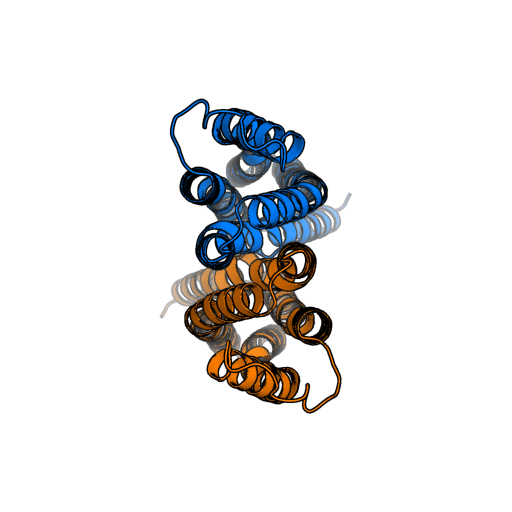2.059 1 90.69 74 GLY A O 1
ATOM 553 N N . ALA A 1 75 ? 11.805 -16.094 2.111 1 86.69 75 ALA A N 1
ATOM 554 C CA . ALA A 1 75 ? 10.984 -17.047 1.377 1 86.69 75 ALA A CA 1
ATOM 555 C C . ALA A 1 75 ? 11.57 -17.344 -0.002 1 86.69 75 ALA A C 1
ATOM 557 O O . ALA A 1 75 ? 11.648 -18.5 -0.426 1 86.69 75 ALA A O 1
ATOM 558 N N . ASN A 1 76 ? 11.953 -16.25 -0.696 1 88.06 76 ASN A N 1
ATOM 559 C CA . ASN A 1 76 ? 12.492 -16.422 -2.041 1 88.06 76 ASN A CA 1
ATOM 560 C C . ASN A 1 76 ? 13.852 -17.125 -2.02 1 88.06 76 ASN A C 1
ATOM 562 O O . ASN A 1 76 ? 14.148 -17.938 -2.898 1 88.06 76 ASN A O 1
ATOM 566 N N . PHE A 1 77 ? 14.664 -16.859 -1.026 1 92 77 PHE A N 1
ATOM 567 C CA . PHE A 1 77 ? 15.961 -17.516 -0.938 1 92 77 PHE A CA 1
ATOM 568 C C . PHE A 1 77 ? 15.789 -19 -0.582 1 92 77 PHE A C 1
ATOM 570 O O . PHE A 1 77 ? 16.531 -19.844 -1.075 1 92 77 PHE A O 1
ATOM 577 N N . VAL A 1 78 ? 14.891 -19.328 0.289 1 87.56 78 VAL A N 1
ATOM 578 C CA . VAL A 1 78 ? 14.602 -20.719 0.589 1 87.56 78 VAL A CA 1
ATOM 579 C C . VAL A 1 78 ? 14.117 -21.438 -0.673 1 87.56 78 VAL A C 1
ATOM 581 O O . VAL A 1 78 ? 14.57 -22.547 -0.979 1 87.56 78 VAL A O 1
ATOM 584 N N . ASN A 1 79 ? 13.172 -20.766 -1.424 1 83.69 79 ASN A N 1
ATOM 585 C CA . ASN A 1 79 ? 12.703 -21.344 -2.68 1 83.69 79 ASN A CA 1
ATOM 586 C C . ASN A 1 79 ? 13.852 -21.562 -3.662 1 83.69 79 ASN A C 1
ATOM 588 O O . ASN A 1 79 ? 13.852 -22.531 -4.418 1 83.69 79 ASN A O 1
ATOM 592 N N . SER A 1 80 ? 14.773 -20.594 -3.629 1 87.5 80 SER A N 1
ATOM 593 C CA . SER A 1 80 ? 15.938 -20.75 -4.496 1 87.5 80 SER A CA 1
ATOM 594 C C . SER A 1 80 ? 16.75 -21.984 -4.113 1 87.5 80 SER A C 1
ATOM 596 O O . SER A 1 80 ? 17.25 -22.688 -4.984 1 87.5 80 SER A O 1
ATOM 598 N N . TYR A 1 81 ? 16.891 -22.203 -2.848 1 87.5 81 TYR A N 1
ATOM 599 C CA . TYR A 1 81 ? 17.609 -23.391 -2.369 1 87.5 81 TYR A CA 1
ATOM 600 C C . TYR A 1 81 ? 16.875 -24.656 -2.762 1 87.5 81 TYR A C 1
ATOM 602 O O . TYR A 1 81 ? 17.516 -25.641 -3.186 1 87.5 81 TYR A O 1
ATOM 610 N N . LEU A 1 82 ? 15.562 -24.688 -2.682 1 81.88 82 LEU A N 1
ATOM 611 C CA . LEU A 1 82 ? 14.742 -25.859 -2.963 1 81.88 82 LEU A CA 1
ATOM 612 C C . LEU A 1 82 ? 14.703 -26.156 -4.461 1 81.88 82 LEU A C 1
ATOM 614 O O . LEU A 1 82 ? 14.375 -27.266 -4.871 1 81.88 82 LEU A O 1
ATOM 618 N N . THR A 1 83 ? 15.008 -25.188 -5.258 1 83 83 THR A N 1
ATOM 619 C CA . THR A 1 83 ? 14.984 -25.375 -6.703 1 83 83 THR A CA 1
ATOM 620 C C . THR A 1 83 ? 16.406 -25.375 -7.27 1 83 83 THR A C 1
ATOM 622 O O . THR A 1 83 ? 16.609 -25.016 -8.43 1 83 83 THR A O 1
ATOM 625 N N . HIS A 1 84 ? 17.312 -25.703 -6.426 1 86.88 84 HIS A N 1
ATOM 626 C CA . HIS A 1 84 ? 18.703 -25.75 -6.832 1 86.88 84 HIS A CA 1
ATOM 627 C C . HIS A 1 84 ? 18.891 -26.641 -8.062 1 86.88 84 HIS A C 1
ATOM 629 O O . HIS A 1 84 ? 18.375 -27.75 -8.117 1 86.88 84 HIS A O 1
ATOM 635 N N . GLY A 1 85 ? 19.609 -26.125 -9.125 1 88.12 85 GLY A N 1
ATOM 636 C CA . GLY A 1 85 ? 19.875 -26.875 -10.344 1 88.12 85 GLY A CA 1
ATOM 637 C C . GLY A 1 85 ? 18.828 -26.641 -11.422 1 88.12 85 GLY A C 1
ATOM 638 O O . GLY A 1 85 ? 18.984 -27.094 -12.555 1 88.12 85 GLY A O 1
ATOM 639 N N . GLN A 1 86 ? 17.781 -25.984 -11.039 1 86.81 86 GLN A N 1
ATOM 640 C CA . GLN A 1 86 ? 16.734 -25.672 -12 1 86.81 86 GLN A CA 1
ATOM 641 C C . GLN A 1 86 ? 16.828 -24.234 -12.469 1 86.81 86 GLN A C 1
ATOM 643 O O . GLN A 1 86 ? 17.422 -23.391 -11.789 1 86.81 86 GLN A O 1
ATOM 648 N N . PRO A 1 87 ? 16.344 -23.938 -13.641 1 87 87 PRO A N 1
ATOM 649 C CA . PRO A 1 87 ? 16.359 -22.562 -14.148 1 87 87 PRO A CA 1
ATOM 650 C C . PRO A 1 87 ? 15.633 -21.578 -13.227 1 87 87 PRO A C 1
ATOM 652 O O . PRO A 1 87 ? 15.969 -20.391 -13.195 1 87 87 PRO A O 1
ATOM 655 N N . GLN A 1 88 ? 14.734 -22.078 -12.438 1 86.81 88 GLN A N 1
ATOM 656 C CA . GLN A 1 88 ? 13.938 -21.234 -11.555 1 86.81 88 GLN A CA 1
ATOM 657 C C . GLN A 1 88 ? 14.781 -20.703 -10.398 1 86.81 88 GLN A C 1
ATOM 659 O O . GLN A 1 88 ? 14.414 -19.703 -9.766 1 86.81 88 GLN A O 1
ATOM 664 N N . GLN A 1 89 ? 15.828 -21.359 -10.102 1 88.75 89 GLN A N 1
ATOM 665 C CA . GLN A 1 89 ? 16.672 -20.969 -8.984 1 88.75 89 GLN A CA 1
ATOM 666 C C . GLN A 1 89 ? 17.109 -19.516 -9.094 1 88.75 89 GLN A C 1
ATOM 668 O O . GLN A 1 89 ? 17.016 -18.75 -8.125 1 88.75 89 GLN A O 1
ATOM 673 N N . ILE A 1 90 ? 17.547 -19.125 -10.305 1 94.69 90 ILE A N 1
ATOM 674 C CA . ILE A 1 90 ? 18.078 -17.781 -10.508 1 94.69 90 ILE A CA 1
ATOM 675 C C . ILE A 1 90 ? 16.953 -16.75 -10.367 1 94.69 90 ILE A C 1
ATOM 677 O O . ILE A 1 90 ? 17.172 -15.648 -9.867 1 94.69 90 ILE A O 1
ATOM 681 N N . ARG A 1 91 ? 15.789 -17.078 -10.742 1 90.31 91 ARG A N 1
ATOM 682 C CA . ARG A 1 91 ? 14.641 -16.188 -10.617 1 90.31 91 ARG A CA 1
ATOM 683 C C . ARG A 1 91 ? 14.305 -15.938 -9.148 1 90.31 91 ARG A C 1
ATOM 685 O O . ARG A 1 91 ? 14.023 -14.805 -8.75 1 90.31 91 ARG A O 1
ATOM 692 N N . PHE A 1 92 ? 14.391 -17 -8.336 1 89.69 92 PHE A N 1
ATOM 693 C CA . PHE A 1 92 ? 14.117 -16.844 -6.91 1 89.69 92 PHE A CA 1
ATOM 694 C C . PHE A 1 92 ? 15.234 -16.062 -6.227 1 89.69 92 PHE A C 1
ATOM 696 O O . PHE A 1 92 ? 14.977 -15.266 -5.324 1 89.69 9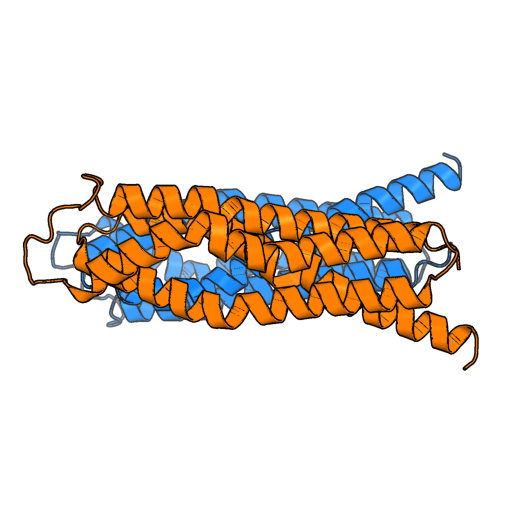2 PHE A O 1
ATOM 703 N N . ILE A 1 93 ? 16.438 -16.281 -6.66 1 95.06 93 ILE A N 1
ATOM 704 C CA . ILE A 1 93 ? 17.547 -15.508 -6.113 1 95.06 93 ILE A CA 1
ATOM 705 C C . ILE A 1 93 ? 17.359 -14.023 -6.426 1 95.06 93 ILE A C 1
ATOM 707 O O . ILE A 1 93 ? 17.516 -13.172 -5.551 1 95.06 93 ILE A O 1
ATOM 711 N N . THR A 1 94 ? 17.016 -13.727 -7.672 1 95 94 THR A N 1
ATOM 712 C CA . THR A 1 94 ? 16.797 -12.352 -8.094 1 95 94 THR A CA 1
ATOM 713 C C . THR A 1 94 ? 15.656 -11.719 -7.305 1 95 94 THR A C 1
ATOM 715 O O . THR A 1 94 ? 15.773 -10.586 -6.828 1 95 94 THR A O 1
ATOM 718 N N . ALA A 1 95 ? 14.555 -12.461 -7.109 1 90.62 95 ALA A N 1
ATOM 719 C CA . ALA A 1 95 ? 13.414 -11.969 -6.344 1 9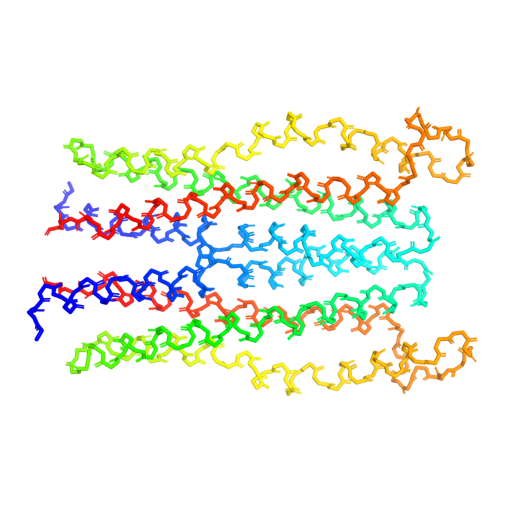0.62 95 ALA A CA 1
ATOM 720 C C . ALA A 1 95 ? 13.812 -11.656 -4.906 1 90.62 95 ALA A C 1
ATOM 722 O O . ALA A 1 95 ? 13.461 -10.602 -4.371 1 90.62 95 ALA A O 1
ATOM 723 N N . GLY A 1 96 ? 14.516 -12.578 -4.305 1 92.81 96 GLY A N 1
ATOM 724 C CA . GLY A 1 96 ? 14.984 -12.344 -2.945 1 92.81 96 GLY A CA 1
ATOM 725 C C . GLY A 1 96 ? 15.914 -11.156 -2.826 1 92.81 96 GLY A C 1
ATOM 726 O O . GLY A 1 96 ? 15.789 -10.359 -1.896 1 92.81 96 GLY A O 1
ATOM 727 N N . ALA A 1 97 ? 16.812 -11 -3.789 1 97.06 97 ALA A N 1
ATOM 728 C CA . ALA A 1 97 ? 17.766 -9.891 -3.789 1 97.06 97 ALA A CA 1
ATOM 729 C C . ALA A 1 97 ? 17.062 -8.555 -3.945 1 97.06 97 ALA A C 1
ATOM 731 O O . ALA A 1 97 ? 17.453 -7.562 -3.322 1 97.06 97 ALA A O 1
ATOM 732 N N . LEU A 1 98 ? 16.062 -8.531 -4.789 1 94.31 98 LEU A N 1
ATOM 733 C CA . LEU A 1 98 ? 15.305 -7.305 -5.016 1 94.31 98 LEU A CA 1
ATOM 734 C C . LEU A 1 98 ? 14.578 -6.875 -3.75 1 94.31 98 LEU A C 1
ATOM 736 O O . LEU A 1 98 ? 14.562 -5.688 -3.406 1 94.31 98 LEU A O 1
ATOM 740 N N . SER A 1 99 ? 13.945 -7.812 -3.049 1 92.69 99 SER A N 1
ATOM 741 C CA . SER A 1 99 ? 13.273 -7.469 -1.8 1 92.69 99 SER A CA 1
ATOM 742 C C . SER A 1 99 ? 14.273 -7.035 -0.734 1 92.69 99 SER A C 1
ATOM 744 O O . SER A 1 99 ? 14.016 -6.105 0.033 1 92.69 99 SER A O 1
ATOM 746 N N . LEU A 1 100 ? 15.422 -7.648 -0.7 1 94.88 100 LEU A N 1
ATOM 747 C CA . LEU A 1 100 ? 16.438 -7.32 0.284 1 94.88 100 LEU A CA 1
ATOM 748 C C . LEU A 1 100 ? 17.078 -5.965 -0.024 1 94.88 100 LEU A C 1
ATOM 750 O O . LEU A 1 100 ? 17.547 -5.273 0.883 1 94.88 100 LEU A O 1
ATOM 754 N N . ALA A 1 101 ? 17.094 -5.594 -1.255 1 97 101 ALA A N 1
ATOM 755 C CA . ALA A 1 101 ? 17.781 -4.387 -1.72 1 97 101 ALA A CA 1
ATOM 756 C C . ALA A 1 101 ? 17.125 -3.133 -1.147 1 97 101 ALA A C 1
ATOM 758 O O . ALA A 1 101 ? 17.734 -2.057 -1.146 1 97 101 ALA A O 1
ATOM 759 N N . ILE A 1 102 ? 15.906 -3.238 -0.643 1 93.94 102 ILE A N 1
ATOM 760 C CA . ILE A 1 102 ? 15.211 -2.078 -0.09 1 93.94 102 ILE A CA 1
ATOM 761 C C . ILE A 1 102 ? 15.977 -1.554 1.125 1 93.94 102 ILE A C 1
ATOM 763 O O . ILE A 1 102 ? 15.984 -0.349 1.388 1 93.94 102 ILE A O 1
ATOM 767 N N . LEU A 1 103 ? 16.578 -2.408 1.874 1 95.69 103 LEU A N 1
ATOM 768 C CA . LEU A 1 103 ? 17.234 -2.041 3.123 1 95.69 103 LEU A CA 1
ATOM 769 C C . LEU A 1 103 ? 18.453 -1.158 2.857 1 95.69 103 LEU A C 1
ATOM 771 O O . LEU A 1 103 ? 18.531 -0.031 3.354 1 95.69 103 LEU A O 1
ATOM 775 N N . PRO A 1 104 ? 19.375 -1.659 2.033 1 97.25 104 PRO A N 1
ATOM 776 C CA . PRO A 1 104 ? 20.5 -0.758 1.74 1 97.25 104 PRO A CA 1
ATOM 777 C C . PRO A 1 104 ? 20.062 0.464 0.93 1 97.25 104 PRO A C 1
ATOM 779 O O . PRO A 1 104 ? 20.656 1.542 1.082 1 97.25 104 PRO A O 1
ATOM 782 N N . TYR A 1 105 ? 19.141 0.357 0.079 1 97.69 105 TYR A N 1
ATOM 783 C CA . TYR A 1 105 ? 18.641 1.509 -0.658 1 97.69 105 TYR A CA 1
ATOM 784 C C . TYR A 1 105 ? 18.141 2.588 0.294 1 97.69 105 TYR A C 1
ATOM 786 O O . TYR A 1 105 ? 18.391 3.775 0.088 1 97.69 105 TYR A O 1
ATOM 794 N N . THR A 1 106 ? 17.344 2.189 1.258 1 95.25 106 THR A N 1
ATOM 795 C CA . THR A 1 106 ? 16.797 3.133 2.225 1 95.25 106 THR A CA 1
ATOM 796 C C . THR A 1 106 ? 17.906 3.912 2.914 1 95.25 106 THR A C 1
ATOM 798 O O . THR A 1 106 ? 17.828 5.137 3.053 1 95.25 106 THR A O 1
ATOM 801 N N . PHE A 1 107 ? 18.953 3.279 3.295 1 94.81 107 PHE A N 1
ATOM 802 C CA . PHE A 1 107 ? 20.062 3.93 3.979 1 94.81 107 PHE A CA 1
ATOM 803 C C . PHE A 1 107 ? 20.797 4.879 3.037 1 94.81 107 PHE A C 1
ATOM 805 O O . PHE A 1 107 ? 21.156 5.988 3.426 1 94.81 107 PHE A O 1
ATOM 812 N N . VAL A 1 108 ? 20.984 4.484 1.826 1 95.81 108 VAL A N 1
ATOM 813 C CA . VAL A 1 108 ? 21.812 5.238 0.899 1 95.81 108 VAL A CA 1
ATOM 814 C C . VAL A 1 108 ? 21 6.363 0.266 1 95.81 108 VAL A C 1
ATOM 816 O O . VAL A 1 108 ? 21.469 7.5 0.17 1 95.81 108 VAL A O 1
ATOM 819 N N . ALA A 1 109 ? 19.828 6.094 -0.172 1 96.56 109 ALA A N 1
ATOM 820 C CA . ALA A 1 109 ? 19.047 7.055 -0.959 1 96.56 109 ALA A CA 1
ATOM 821 C C . ALA A 1 109 ? 18.188 7.93 -0.062 1 96.56 109 ALA A C 1
ATOM 823 O O . ALA A 1 109 ? 17.859 9.062 -0.416 1 96.56 109 ALA A O 1
ATOM 824 N N . LEU A 1 110 ? 17.781 7.414 1.117 1 96.69 110 LEU A N 1
ATOM 825 C CA . LEU A 1 110 ? 16.859 8.156 1.959 1 96.69 110 LEU A CA 1
ATOM 826 C C . LEU A 1 110 ? 17.531 8.602 3.252 1 96.69 110 LEU A C 1
ATOM 828 O O . LEU A 1 110 ? 17 9.453 3.975 1 96.69 110 LEU A O 1
ATOM 832 N N . GLY A 1 111 ? 18.703 8.164 3.523 1 95.44 111 GLY A N 1
ATOM 833 C CA . GLY A 1 111 ? 19.359 8.391 4.797 1 95.44 111 GLY A CA 1
ATOM 834 C C . GLY A 1 111 ? 19.578 9.859 5.102 1 95.44 111 GLY A C 1
ATOM 835 O O . GLY A 1 111 ? 19.281 10.328 6.203 1 95.44 111 GLY A O 1
ATOM 836 N N . SER A 1 112 ? 20.156 10.609 4.148 1 93.75 112 SER A N 1
ATOM 837 C CA . SER A 1 112 ? 20.469 12.023 4.359 1 93.75 112 SER A CA 1
ATOM 838 C C . SER A 1 112 ? 19.188 12.836 4.586 1 93.75 112 SER A C 1
ATOM 840 O O . SER A 1 112 ? 19.141 13.695 5.465 1 93.75 112 SER A O 1
ATOM 842 N N . ARG A 1 113 ? 18.203 12.531 3.762 1 94.31 113 ARG A N 1
ATOM 843 C CA . ARG A 1 113 ? 16.938 13.242 3.92 1 94.31 113 ARG A CA 1
ATOM 844 C C . ARG A 1 113 ? 16.25 12.859 5.227 1 94.31 113 ARG A C 1
ATOM 846 O O . ARG A 1 113 ? 15.664 13.711 5.898 1 94.31 113 ARG A O 1
ATOM 853 N N . ASN A 1 114 ? 16.328 11.617 5.609 1 95.56 114 ASN A N 1
ATOM 854 C CA . ASN A 1 114 ? 15.82 11.18 6.902 1 95.56 114 ASN A CA 1
ATOM 855 C C . ASN A 1 114 ? 16.484 11.922 8.055 1 95.56 114 ASN A C 1
ATOM 857 O O . ASN A 1 114 ? 15.812 12.383 8.977 1 95.56 114 ASN A O 1
ATOM 861 N N . ALA A 1 115 ? 17.75 12.031 7.988 1 94 115 ALA A N 1
ATOM 862 C CA . ALA A 1 115 ? 18.516 12.711 9.031 1 94 115 ALA A CA 1
ATOM 863 C C . ALA A 1 115 ? 18.141 14.195 9.102 1 94 115 ALA A C 1
ATOM 865 O O . ALA A 1 115 ? 17.953 14.742 10.188 1 94 115 ALA A O 1
ATOM 866 N N . GLU A 1 116 ? 18.031 14.773 7.984 1 93.19 116 GLU A N 1
ATOM 867 C CA . GLU A 1 116 ? 17.688 16.188 7.938 1 93.19 116 GLU A CA 1
ATOM 868 C C . GLU A 1 116 ? 16.281 16.422 8.492 1 93.19 116 GLU A C 1
ATOM 870 O O . GLU A 1 116 ? 16.078 17.344 9.297 1 93.19 116 GLU A O 1
ATOM 875 N N . LEU A 1 117 ? 15.32 15.688 8.07 1 94.75 117 LEU A N 1
ATOM 876 C CA . LEU A 1 117 ? 13.938 15.836 8.531 1 94.75 117 LEU A CA 1
ATOM 877 C C . LEU A 1 117 ? 13.844 15.57 10.031 1 94.75 117 LEU A C 1
ATOM 879 O O . LEU A 1 117 ? 13.102 16.266 10.734 1 94.75 117 LEU A O 1
ATOM 883 N N . THR A 1 118 ? 14.602 14.641 10.547 1 93.94 118 THR A N 1
ATOM 884 C CA . THR A 1 118 ? 14.625 14.336 11.977 1 93.94 118 THR A CA 1
ATOM 885 C C . THR A 1 118 ? 15.219 15.492 12.766 1 93.94 118 THR A C 1
ATOM 887 O O . THR A 1 118 ? 14.695 15.859 13.828 1 93.94 118 THR A O 1
ATOM 890 N N . ALA A 1 119 ? 16.25 16.062 12.219 1 92.06 119 ALA A N 1
ATOM 891 C CA . ALA A 1 119 ? 16.859 17.203 12.875 1 92.06 119 ALA A CA 1
ATOM 892 C C . ALA A 1 119 ? 15.914 18.406 12.922 1 92.06 119 ALA A C 1
ATOM 894 O O . ALA A 1 119 ? 15.82 19.094 13.945 1 92.06 119 ALA A O 1
ATOM 895 N N . ARG A 1 120 ? 15.242 18.609 11.883 1 91.62 120 ARG A N 1
ATOM 896 C CA . ARG A 1 120 ? 14.281 19.719 11.836 1 91.62 120 ARG A CA 1
ATOM 897 C C . ARG A 1 120 ? 13.133 19.469 12.805 1 91.62 120 ARG A C 1
ATOM 899 O O . ARG A 1 120 ? 12.633 20.406 13.43 1 91.62 120 ARG A O 1
ATOM 906 N N . ALA A 1 121 ? 12.695 18.297 12.859 1 91.06 121 ALA A N 1
ATOM 907 C CA . ALA A 1 121 ? 11.617 17.938 13.781 1 91.06 121 ALA A CA 1
ATOM 908 C C . ALA A 1 121 ? 12.055 18.156 15.227 1 91.06 121 ALA A C 1
ATOM 910 O O . ALA A 1 121 ? 11.25 18.562 16.062 1 91.06 121 ALA A O 1
ATOM 911 N N . ALA A 1 122 ? 13.266 17.859 15.539 1 90.12 122 ALA A N 1
ATOM 912 C CA . ALA A 1 122 ? 13.797 18 16.891 1 90.12 122 ALA A CA 1
ATOM 913 C C . ALA A 1 122 ? 13.922 19.453 17.297 1 90.12 122 ALA A C 1
ATOM 915 O O . ALA A 1 122 ? 13.867 19.797 18.484 1 90.12 122 ALA A O 1
ATOM 916 N N . ASN A 1 123 ? 13.992 20.391 16.297 1 84.31 123 ASN A N 1
ATOM 917 C CA . ASN A 1 123 ? 14.203 21.797 16.562 1 84.31 123 ASN A CA 1
ATOM 918 C C . ASN A 1 123 ? 12.938 22.609 16.312 1 84.31 123 ASN A C 1
ATOM 920 O O . ASN A 1 123 ? 13.008 23.828 16.109 1 84.31 123 ASN A O 1
ATOM 924 N N . LYS A 1 124 ? 11.852 21.891 16.266 1 75.38 124 LYS A N 1
ATOM 925 C CA . LYS A 1 124 ? 10.586 22.578 16.031 1 75.38 124 LYS A CA 1
ATOM 926 C C . LYS A 1 124 ? 10.344 23.672 17.062 1 75.38 124 LYS A C 1
ATOM 928 O O . LYS A 1 124 ? 10.758 23.547 18.219 1 75.38 124 LYS A O 1
ATOM 933 N N . GLY A 1 125 ? 9.648 24.656 16.641 1 64.19 125 GLY A N 1
ATOM 934 C CA . GLY A 1 125 ? 9.305 25.734 17.578 1 64.19 125 GLY A CA 1
ATOM 935 C C . GLY A 1 125 ? 10.445 26.688 17.828 1 64.19 125 GLY A C 1
ATOM 936 O O . GLY A 1 125 ? 10.25 27.75 18.422 1 64.19 125 GLY A O 1
ATOM 937 N N . THR A 1 126 ? 11.656 26.062 17.719 1 57.06 126 THR A N 1
ATOM 938 C CA . THR A 1 126 ? 12.742 26.984 18.047 1 57.06 126 THR A CA 1
ATOM 939 C C . THR A 1 126 ? 13.008 27.938 16.891 1 57.06 126 THR A C 1
ATOM 941 O O . THR A 1 126 ? 13.82 28.859 17.016 1 57.06 126 THR A O 1
ATOM 944 N N . GLY A 1 127 ? 12.016 28.312 16.031 1 52.97 127 GLY A N 1
ATOM 945 C CA . GLY A 1 127 ? 12.156 29.297 14.969 1 52.97 127 GLY A CA 1
ATOM 946 C C . GLY A 1 127 ? 13.242 28.953 13.969 1 52.97 127 GLY A C 1
ATOM 947 O O . GLY A 1 127 ? 13.258 29.469 12.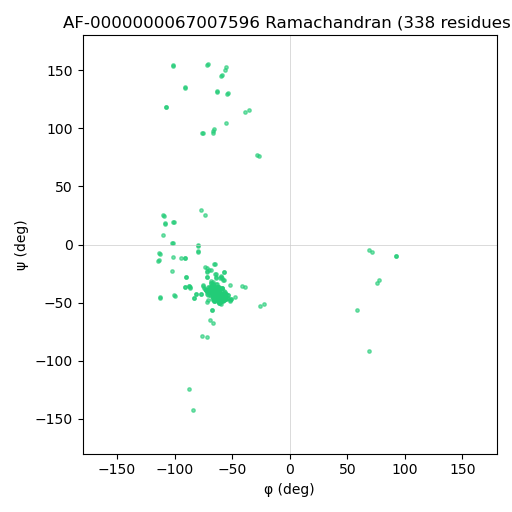852 1 52.97 127 GLY A O 1
ATOM 948 N N . GLY A 1 128 ? 14.539 28.734 14.312 1 48.03 128 GLY A N 1
ATOM 949 C CA . GLY A 1 128 ? 15.812 29.172 13.758 1 48.03 128 GLY A CA 1
ATOM 950 C C . GLY A 1 128 ? 16.5 28.094 12.938 1 48.03 128 GLY A C 1
ATOM 951 O O . GLY A 1 128 ? 17.656 28.25 12.547 1 48.03 128 GLY A O 1
ATOM 952 N N . VAL A 1 129 ? 16.312 26.703 13.023 1 51.16 129 VAL A N 1
ATOM 953 C CA . VAL A 1 129 ? 17.438 26.125 12.297 1 51.16 129 VAL A CA 1
ATOM 954 C C . VAL A 1 129 ? 17.328 26.484 10.812 1 51.16 129 VAL A C 1
ATOM 956 O O . VAL A 1 129 ? 16.312 26.188 10.172 1 51.16 129 VAL A O 1
ATOM 959 N N . PRO A 1 130 ? 18.047 27.469 10.398 1 52 130 PRO A N 1
ATOM 960 C CA . PRO A 1 130 ? 18.062 27.781 8.961 1 52 130 PRO A CA 1
ATOM 961 C C . PRO A 1 130 ? 17.969 26.531 8.086 1 52 130 PRO A C 1
ATOM 963 O O . PRO A 1 130 ? 18.422 25.453 8.484 1 52 130 PRO A O 1
ATOM 966 N N . ALA A 1 131 ? 16.844 26.469 7.34 1 55.66 131 ALA A N 1
ATOM 967 C CA . ALA A 1 131 ? 16.812 25.422 6.32 1 55.66 131 ALA A CA 1
ATOM 968 C C . ALA A 1 131 ? 18.234 25.094 5.852 1 55.66 131 ALA A C 1
ATOM 970 O O . ALA A 1 131 ? 18.953 25.953 5.336 1 55.66 131 ALA A O 1
ATOM 971 N N . ALA A 1 132 ? 18.969 24.328 6.68 1 50 132 ALA A N 1
ATOM 972 C CA . ALA A 1 132 ? 20.344 24.062 6.234 1 50 132 ALA A CA 1
ATOM 973 C C . ALA A 1 132 ? 20.453 24.156 4.719 1 50 132 ALA A C 1
ATOM 975 O O . ALA A 1 132 ? 21.422 24.719 4.191 1 50 132 ALA A O 1
ATOM 976 N N . ARG A 1 133 ? 19.594 23.422 3.965 1 53.47 133 ARG A N 1
ATOM 977 C CA . ARG A 1 133 ? 19.812 23.359 2.521 1 53.47 133 ARG A CA 1
ATOM 978 C C . ARG A 1 133 ? 18.859 24.297 1.782 1 53.47 133 ARG A C 1
ATOM 980 O O . ARG A 1 133 ? 18.672 24.172 0.569 1 53.47 133 ARG A O 1
ATOM 987 N N . GLY A 1 134 ? 18.344 25.25 2.58 1 62.22 134 GLY A N 1
ATOM 988 C CA . GLY A 1 134 ? 17.516 26.188 1.866 1 62.22 134 GLY A CA 1
ATOM 989 C C . GLY A 1 134 ? 16.188 25.609 1.418 1 62.22 134 GLY A C 1
ATOM 990 O O . GLY A 1 134 ? 15.352 26.297 0.839 1 62.22 134 GLY A O 1
ATOM 991 N N . GLN A 1 135 ? 16.016 24.344 1.61 1 77.12 135 GLN A N 1
ATOM 992 C CA . GLN A 1 135 ? 14.773 23.766 1.122 1 77.12 135 GLN A CA 1
ATOM 993 C C . GLN A 1 135 ? 13.695 23.797 2.201 1 77.12 135 GLN A C 1
ATOM 995 O O . GLN A 1 135 ? 13.977 23.562 3.375 1 77.12 135 GLN A O 1
ATOM 1000 N N . ASP A 1 136 ? 12.586 24.188 1.775 1 90.25 136 ASP A N 1
ATOM 1001 C CA . ASP A 1 136 ? 11.484 24.188 2.73 1 90.25 136 ASP A CA 1
ATOM 1002 C C . ASP A 1 136 ? 11.039 22.766 3.053 1 90.25 136 ASP A C 1
ATOM 1004 O O . ASP A 1 136 ? 11.344 21.828 2.314 1 90.25 136 ASP A O 1
ATOM 1008 N N . VAL A 1 137 ? 10.469 22.547 4.152 1 93.44 137 VAL A N 1
ATOM 1009 C CA . VAL A 1 137 ? 10.062 21.266 4.703 1 93.44 137 VAL A CA 1
ATOM 1010 C C . VAL A 1 137 ? 9.195 20.516 3.695 1 93.44 137 VAL A C 1
ATOM 1012 O O . VAL A 1 137 ? 9.375 19.312 3.477 1 93.44 137 VAL A O 1
ATOM 1015 N N . ARG A 1 138 ? 8.266 21.203 3.055 1 95.69 138 ARG A N 1
ATOM 1016 C CA . ARG A 1 138 ? 7.363 20.594 2.082 1 95.69 138 ARG A CA 1
ATOM 1017 C C . ARG A 1 138 ? 8.133 20.016 0.896 1 95.69 138 ARG A C 1
ATOM 1019 O O . ARG A 1 138 ? 7.84 18.922 0.426 1 95.69 138 ARG A O 1
ATOM 1026 N N . SER A 1 139 ? 9.047 20.781 0.456 1 94.75 139 SER A N 1
ATOM 1027 C CA . SER A 1 139 ? 9.867 20.328 -0.653 1 94.75 139 SER A CA 1
ATOM 1028 C C . SER A 1 139 ? 10.703 19.109 -0.252 1 94.75 139 SER A C 1
ATOM 1030 O O . SER A 1 139 ? 10.844 18.156 -1.028 1 94.75 139 SER A O 1
ATOM 1032 N N . LEU A 1 140 ? 11.328 19.109 0.904 1 95 140 LEU A N 1
ATOM 1033 C CA . LEU A 1 140 ? 12.125 18 1.399 1 95 140 LEU A CA 1
ATOM 1034 C C . LEU A 1 140 ? 11.281 16.734 1.502 1 95 140 LEU A C 1
ATOM 1036 O O . LEU A 1 140 ? 11.719 15.656 1.087 1 95 140 LEU A O 1
ATOM 1040 N N . ILE A 1 141 ? 10.109 16.844 2.014 1 97.38 141 ILE A N 1
ATOM 1041 C CA . ILE A 1 141 ? 9.219 15.703 2.182 1 97.38 141 ILE A CA 1
ATOM 1042 C C . ILE A 1 141 ? 8.75 15.211 0.816 1 97.38 141 ILE A C 1
ATOM 1044 O O . ILE A 1 141 ? 8.641 14.008 0.587 1 97.38 141 ILE A O 1
ATOM 1048 N N . SER A 1 142 ? 8.43 16.125 -0.108 1 97.38 142 SER A N 1
ATOM 1049 C CA . SER A 1 142 ? 8.039 15.734 -1.459 1 97.38 142 SER A CA 1
ATOM 1050 C C . SER A 1 142 ? 9.156 14.953 -2.146 1 97.38 142 SER A C 1
ATOM 1052 O O . SER A 1 142 ? 8.906 13.938 -2.801 1 97.38 142 SER A O 1
ATOM 1054 N N . GLN A 1 143 ? 10.359 15.398 -1.992 1 96.44 143 GLN A N 1
ATOM 1055 C CA . GLN A 1 143 ? 11.5 14.695 -2.572 1 96.44 143 GLN A CA 1
ATOM 1056 C C . GLN A 1 143 ? 11.703 13.336 -1.913 1 96.44 143 GLN A C 1
ATOM 1058 O O . GLN A 1 143 ? 12.039 12.359 -2.584 1 96.44 143 GLN A O 1
ATOM 1063 N N . TRP A 1 144 ? 11.625 13.344 -0.637 1 97.19 144 TRP A N 1
ATOM 1064 C CA . TRP A 1 144 ? 11.672 12.078 0.091 1 97.19 144 TRP A CA 1
ATOM 1065 C C . TRP A 1 144 ? 10.664 11.086 -0.475 1 97.19 144 TRP A C 1
ATOM 1067 O O . TRP A 1 144 ? 10.992 9.914 -0.7 1 97.19 144 TRP A O 1
ATOM 1077 N N . GLY A 1 145 ? 9.4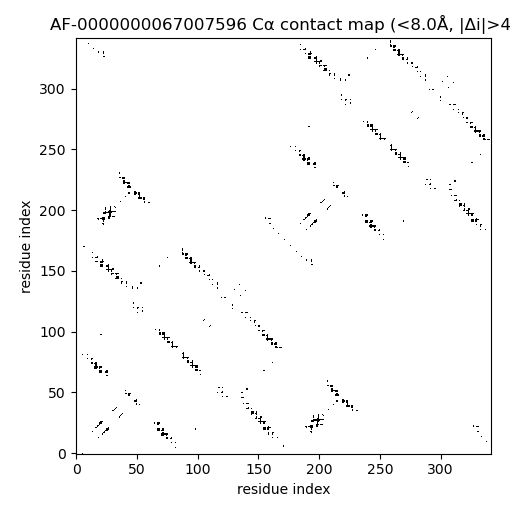3 11.523 -0.703 1 97.75 145 GLY A N 1
ATOM 1078 C CA . GLY A 1 145 ? 8.391 10.672 -1.267 1 97.75 145 GLY A CA 1
ATOM 1079 C C . GLY A 1 145 ? 8.758 10.102 -2.623 1 97.75 145 GLY A C 1
ATOM 1080 O O . GLY A 1 145 ? 8.508 8.922 -2.895 1 97.75 145 GLY A O 1
ATOM 1081 N N . THR A 1 146 ? 9.32 10.938 -3.459 1 97.19 146 THR A N 1
ATOM 1082 C CA . THR A 1 146 ? 9.695 10.516 -4.805 1 97.19 146 THR A CA 1
ATOM 1083 C C . THR A 1 146 ? 10.773 9.438 -4.75 1 97.19 146 THR A C 1
ATOM 1085 O O . THR A 1 146 ? 10.703 8.438 -5.473 1 97.19 146 THR A O 1
ATOM 1088 N N . ARG A 1 147 ? 11.742 9.633 -3.912 1 97.38 147 ARG A N 1
ATOM 1089 C CA . ARG A 1 147 ? 12.805 8.641 -3.771 1 97.38 147 ARG A CA 1
ATOM 1090 C C . ARG A 1 147 ? 12.281 7.363 -3.123 1 97.38 147 ARG A C 1
ATOM 1092 O O . ARG A 1 147 ? 12.742 6.266 -3.443 1 97.38 147 ARG A O 1
ATOM 1099 N N . SER A 1 148 ? 11.422 7.52 -2.207 1 97 148 SER A N 1
ATOM 1100 C CA . SER A 1 148 ? 10.836 6.367 -1.53 1 97 148 SER A CA 1
ATOM 1101 C C . SER A 1 148 ? 10.117 5.457 -2.518 1 97 148 SER A C 1
ATOM 1103 O O . SER A 1 148 ? 10.023 4.246 -2.299 1 97 148 SER A O 1
ATOM 1105 N N . ALA A 1 149 ? 9.594 5.969 -3.648 1 95.94 149 ALA A N 1
ATOM 1106 C CA . ALA A 1 149 ? 8.852 5.203 -4.641 1 95.94 149 ALA A CA 1
ATOM 1107 C C . ALA A 1 149 ? 9.695 4.066 -5.207 1 95.94 149 ALA A C 1
ATOM 1109 O O . ALA A 1 149 ? 9.164 3.02 -5.59 1 95.94 149 ALA A O 1
ATOM 1110 N N . VAL A 1 150 ? 10.953 4.27 -5.227 1 96.75 150 VAL A N 1
ATOM 1111 C CA . VAL A 1 150 ? 11.852 3.252 -5.75 1 96.75 150 VAL A CA 1
ATOM 1112 C C . VAL A 1 150 ? 11.75 1.984 -4.902 1 96.75 150 VAL A C 1
ATOM 1114 O O . VAL A 1 150 ? 11.805 0.871 -5.434 1 96.75 150 VAL A O 1
ATOM 1117 N N . ARG A 1 151 ? 11.594 2.133 -3.605 1 94 151 ARG A N 1
ATOM 1118 C CA . ARG A 1 151 ? 11.422 0.973 -2.74 1 94 151 ARG A CA 1
ATOM 1119 C C . ARG A 1 151 ? 10.195 0.165 -3.145 1 94 151 ARG A C 1
ATOM 1121 O O . ARG A 1 151 ? 10.234 -1.067 -3.17 1 94 151 ARG A O 1
ATOM 1128 N N . GLY A 1 152 ? 9.109 0.91 -3.453 1 92.19 152 GLY A N 1
ATOM 1129 C CA . GLY A 1 152 ? 7.914 0.233 -3.934 1 92.19 152 GLY A CA 1
ATOM 1130 C C . GLY A 1 152 ? 8.141 -0.524 -5.23 1 92.19 152 GLY A C 1
ATOM 1131 O O . GLY A 1 152 ? 7.645 -1.642 -5.395 1 92.19 152 GLY A O 1
ATOM 1132 N N . VAL A 1 153 ? 8.875 0.046 -6.086 1 92.25 153 VAL A N 1
ATOM 1133 C CA . VAL A 1 153 ? 9.164 -0.573 -7.375 1 92.25 153 VAL A CA 1
ATOM 1134 C C . VAL A 1 153 ? 10.023 -1.82 -7.164 1 92.25 153 VAL A C 1
ATOM 1136 O O . VAL A 1 153 ? 9.789 -2.852 -7.801 1 92.25 153 VAL A O 1
ATOM 1139 N N . LEU A 1 154 ? 11 -1.712 -6.285 1 92.5 154 LEU A N 1
ATOM 1140 C CA . LEU A 1 154 ? 11.844 -2.861 -5.984 1 92.5 154 LEU A CA 1
ATOM 1141 C C . LEU A 1 154 ? 11.016 -4.023 -5.445 1 92.5 154 LEU A C 1
ATOM 1143 O O . LEU A 1 154 ? 11.195 -5.168 -5.867 1 92.5 154 LEU A O 1
ATOM 1147 N N . MET A 1 155 ? 10.148 -3.699 -4.547 1 90.31 155 MET A N 1
ATOM 1148 C CA . MET A 1 155 ? 9.305 -4.742 -3.965 1 90.31 155 MET A CA 1
ATOM 1149 C C . MET A 1 155 ? 8.367 -5.328 -5.012 1 90.31 155 MET A C 1
ATOM 1151 O O . MET A 1 155 ? 8.094 -6.531 -5.008 1 90.31 155 MET A O 1
ATOM 1155 N N . LEU A 1 156 ? 7.84 -4.504 -5.875 1 87.38 156 LEU A N 1
ATOM 1156 C CA . LEU A 1 156 ? 6.973 -4.977 -6.949 1 87.38 156 LEU A CA 1
ATOM 1157 C C . LEU A 1 156 ? 7.738 -5.883 -7.906 1 87.38 156 LEU A C 1
ATOM 1159 O O . LEU A 1 156 ? 7.23 -6.93 -8.32 1 87.38 156 LEU A O 1
ATOM 1163 N N . ALA A 1 157 ? 8.906 -5.441 -8.258 1 88.56 157 ALA A N 1
ATOM 1164 C CA . ALA A 1 157 ? 9.75 -6.27 -9.117 1 88.56 157 ALA A CA 1
ATOM 1165 C C . ALA A 1 157 ? 10.031 -7.625 -8.469 1 88.56 157 ALA A C 1
ATOM 1167 O O . ALA A 1 157 ? 10.008 -8.656 -9.141 1 88.56 157 ALA A O 1
ATOM 1168 N N . SER A 1 158 ? 10.375 -7.57 -7.18 1 89.19 158 SER A N 1
ATOM 1169 C CA . SER A 1 158 ? 10.586 -8.812 -6.449 1 89.19 158 SER A CA 1
ATOM 1170 C C . SER A 1 158 ? 9.398 -9.758 -6.602 1 89.19 158 SER A C 1
ATOM 1172 O O . SER A 1 158 ? 9.578 -10.945 -6.871 1 89.19 158 SER A O 1
ATOM 1174 N N . ALA A 1 159 ? 8.234 -9.258 -6.418 1 83.94 159 ALA A N 1
ATOM 1175 C CA . ALA A 1 159 ? 7.02 -10.062 -6.535 1 83.94 159 ALA A CA 1
ATOM 1176 C C . ALA A 1 159 ? 6.875 -10.633 -7.945 1 83.94 159 ALA A C 1
ATOM 1178 O O . ALA A 1 159 ? 6.5 -11.797 -8.117 1 83.94 159 ALA A O 1
ATOM 1179 N N . ILE A 1 160 ? 7.129 -9.82 -8.922 1 83.44 160 ILE A N 1
ATOM 1180 C CA . ILE A 1 160 ? 6.977 -10.234 -10.312 1 83.44 160 ILE A CA 1
ATOM 1181 C C . ILE A 1 160 ? 7.949 -11.367 -10.625 1 83.44 160 ILE A C 1
ATOM 1183 O O . ILE A 1 160 ? 7.57 -12.367 -11.242 1 83.44 160 ILE A O 1
ATOM 1187 N N . PHE A 1 161 ? 9.18 -11.273 -10.195 1 85.25 161 PHE A N 1
ATOM 1188 C CA . PHE A 1 161 ? 10.156 -12.328 -10.422 1 85.25 161 PHE A CA 1
ATOM 1189 C C . PHE A 1 161 ? 9.758 -13.602 -9.68 1 85.25 161 PHE A C 1
ATOM 1191 O O . PHE A 1 161 ? 9.938 -14.711 -10.203 1 85.25 161 PHE A O 1
ATOM 1198 N N . SER A 1 162 ? 9.367 -13.453 -8.469 1 84 162 SER A N 1
ATOM 1199 C CA . SER A 1 162 ? 8.922 -14.609 -7.691 1 84 162 SER A CA 1
ATOM 1200 C C . SER A 1 162 ? 7.762 -15.328 -8.383 1 84 162 SER A C 1
ATOM 1202 O O . SER A 1 162 ? 7.746 -16.547 -8.461 1 84 162 SER A O 1
ATOM 1204 N N . TYR A 1 163 ? 6.875 -14.531 -8.836 1 76.88 163 TYR A N 1
ATOM 1205 C CA . TYR A 1 163 ? 5.719 -15.086 -9.531 1 76.88 163 TYR A CA 1
ATOM 1206 C C . TYR A 1 163 ? 6.137 -15.805 -10.805 1 76.88 163 TYR A C 1
ATOM 1208 O O . TYR A 1 163 ? 5.637 -16.891 -11.109 1 76.88 163 TYR A O 1
ATOM 1216 N N . ASP A 1 164 ? 6.961 -15.164 -11.555 1 77.81 164 ASP A N 1
ATOM 1217 C CA . ASP A 1 164 ? 7.477 -15.75 -12.781 1 77.81 164 ASP A CA 1
ATOM 1218 C C . ASP A 1 164 ? 8.164 -17.094 -12.508 1 77.81 164 ASP A C 1
ATOM 1220 O O . ASP A 1 164 ? 8.031 -18.031 -13.289 1 77.81 164 ASP A O 1
ATOM 1224 N N . ALA A 1 165 ? 8.883 -17.156 -11.516 1 80.19 165 ALA A N 1
ATOM 1225 C CA . ALA A 1 165 ? 9.555 -18.406 -11.141 1 80.19 165 ALA A CA 1
ATOM 1226 C C . ALA A 1 165 ? 8.539 -19.5 -10.828 1 80.19 165 ALA A C 1
ATOM 1228 O O . ALA A 1 165 ? 8.711 -20.641 -11.25 1 80.19 165 ALA A O 1
ATOM 1229 N N . MET A 1 166 ? 7.566 -19.172 -10.242 1 73.81 166 MET A N 1
ATOM 1230 C CA . MET A 1 166 ? 6.551 -20.141 -9.836 1 73.81 166 MET A CA 1
ATOM 1231 C C . MET A 1 166 ? 5.773 -20.641 -11.047 1 73.81 166 MET A C 1
ATOM 1233 O O . MET A 1 166 ? 5.414 -21.812 -11.109 1 73.81 166 MET A O 1
ATOM 1237 N N . LEU A 1 167 ? 5.477 -19.703 -11.914 1 71.19 167 LEU A N 1
ATOM 1238 C CA . LEU A 1 167 ? 4.699 -20.094 -13.094 1 71.19 167 LEU A CA 1
ATOM 1239 C C . LEU A 1 167 ? 5.477 -21.062 -13.961 1 71.19 167 LEU A C 1
ATOM 1241 O O . LEU A 1 167 ? 4.883 -21.859 -14.695 1 71.19 167 LEU A O 1
ATOM 1245 N N . HIS A 1 168 ? 6.738 -21.062 -13.922 1 70.75 168 HIS A N 1
ATOM 1246 C CA . HIS A 1 168 ? 7.543 -21.922 -14.781 1 70.75 168 HIS A CA 1
ATOM 1247 C C . HIS A 1 168 ? 8.062 -23.141 -14.016 1 70.75 168 HIS A C 1
ATOM 1249 O O . HIS A 1 168 ? 8.898 -23.891 -14.531 1 70.75 168 HIS A O 1
ATOM 1255 N N . LEU A 1 169 ? 7.621 -23.109 -12.781 1 60.94 169 LEU A N 1
ATOM 1256 C CA . LEU A 1 169 ? 7.969 -24.328 -12.047 1 60.94 169 LEU A CA 1
ATOM 1257 C C . LEU A 1 169 ? 7.23 -25.531 -12.625 1 60.94 169 LEU A C 1
ATOM 1259 O O . LEU A 1 169 ? 6.031 -25.469 -12.898 1 60.94 169 LEU A O 1
ATOM 1263 N N . THR A 1 170 ? 7.871 -26.281 -13.477 1 50.72 170 THR A N 1
ATOM 1264 C CA . THR A 1 170 ? 7.352 -27.531 -13.992 1 50.72 170 THR A CA 1
ATOM 1265 C C . THR A 1 170 ? 7.48 -28.641 -12.945 1 50.72 170 THR A C 1
ATOM 1267 O O . THR A 1 170 ? 8.562 -28.875 -12.406 1 50.72 170 THR A O 1
ATOM 1270 N N . PHE A 1 171 ? 6.32 -28.781 -12.25 1 40.97 171 PHE A N 1
ATOM 1271 C CA . PHE A 1 171 ? 6.398 -29.938 -11.367 1 40.97 171 PHE A CA 1
ATOM 1272 C C . PHE A 1 171 ? 6.168 -31.234 -12.148 1 40.97 171 PHE A C 1
ATOM 1274 O O . PHE A 1 171 ? 5.453 -31.234 -13.156 1 40.97 171 PHE A O 1
ATOM 1281 N N . MET B 1 1 ? -7.902 -22.453 -30.75 1 40.91 1 MET B N 1
ATOM 1282 C CA . MET B 1 1 ? -6.758 -22 -29.969 1 40.91 1 MET B CA 1
ATOM 1283 C C . MET B 1 1 ? -6.109 -23.156 -29.219 1 40.91 1 MET B C 1
ATOM 1285 O O . MET B 1 1 ? -6.797 -23.906 -28.531 1 40.91 1 MET B O 1
ATOM 1289 N N . SER B 1 2 ? -4.949 -23.469 -29.484 1 48.75 2 SER B N 1
ATOM 1290 C CA . SER B 1 2 ? -4.27 -24.641 -28.953 1 48.75 2 SER B CA 1
ATOM 1291 C C . SER B 1 2 ? -4.211 -24.609 -27.422 1 48.75 2 SER B C 1
ATOM 1293 O O . SER B 1 2 ? -4.328 -23.531 -26.828 1 48.75 2 SER B O 1
ATOM 1295 N N . SER B 1 3 ? -4.309 -25.75 -26.781 1 49.66 3 SER B N 1
ATOM 1296 C CA . SER B 1 3 ? -4.191 -25.922 -25.328 1 49.66 3 SER B CA 1
ATOM 1297 C C . SER B 1 3 ? -3.1 -25.031 -24.75 1 49.66 3 SER B C 1
ATOM 1299 O O . SER B 1 3 ? -3.23 -24.531 -23.641 1 49.66 3 SER B O 1
ATOM 1301 N N . PHE B 1 4 ? -2.039 -24.891 -25.531 1 49.06 4 PHE B N 1
ATOM 1302 C CA . PHE B 1 4 ? -0.894 -24.078 -25.125 1 49.06 4 PHE B CA 1
ATOM 1303 C C . PHE B 1 4 ? -1.269 -22.594 -25.047 1 49.06 4 PHE B C 1
ATOM 1305 O O . PHE B 1 4 ? -0.846 -21.891 -24.141 1 49.06 4 PHE B O 1
ATOM 1312 N N . ASP B 1 5 ? -2.072 -22.156 -26.016 1 53.19 5 ASP B N 1
ATOM 1313 C CA . ASP B 1 5 ? -2.479 -20.766 -26.062 1 53.19 5 ASP B CA 1
ATOM 1314 C C . ASP B 1 5 ? -3.377 -20.406 -24.875 1 53.19 5 ASP B C 1
ATOM 1316 O O . ASP B 1 5 ? -3.258 -19.328 -24.297 1 53.19 5 ASP B O 1
ATOM 1320 N N . HIS B 1 6 ? -4.188 -21.375 -24.562 1 53.97 6 HIS B N 1
ATOM 1321 C CA . HIS B 1 6 ? -5.102 -21.188 -23.438 1 53.97 6 HIS B CA 1
ATOM 1322 C C . HIS B 1 6 ? -4.344 -21.078 -22.125 1 53.97 6 HIS B C 1
ATOM 1324 O O . HIS B 1 6 ? -4.664 -20.234 -21.281 1 53.97 6 HIS B O 1
ATOM 1330 N N . TYR B 1 7 ? -3.297 -21.859 -22.094 1 56.28 7 TYR B N 1
ATOM 1331 C CA . TYR B 1 7 ? -2.498 -21.875 -20.875 1 56.28 7 TYR B CA 1
ATOM 1332 C C . TYR B 1 7 ? -1.727 -20.562 -20.719 1 56.28 7 TYR B C 1
ATOM 1334 O O . TYR B 1 7 ? -1.666 -20 -19.609 1 56.28 7 TYR B O 1
ATOM 1342 N N . ALA B 1 8 ? -1.171 -20.125 -21.812 1 58.47 8 ALA B N 1
ATOM 1343 C CA . ALA B 1 8 ? -0.429 -18.875 -21.781 1 58.47 8 ALA B CA 1
ATOM 1344 C C . ALA B 1 8 ? -1.344 -17.703 -21.406 1 58.47 8 ALA B C 1
ATOM 1346 O O . ALA B 1 8 ? -0.949 -16.812 -20.656 1 58.47 8 ALA B O 1
ATOM 1347 N N . LEU B 1 9 ? -2.479 -17.703 -21.938 1 54.5 9 LEU B N 1
ATOM 1348 C CA . LEU B 1 9 ? -3.447 -16.656 -21.625 1 54.5 9 LEU B CA 1
ATOM 1349 C C . LEU B 1 9 ? -3.857 -16.719 -20.156 1 54.5 9 LEU B C 1
ATOM 1351 O O . LEU B 1 9 ? -3.914 -15.68 -19.484 1 54.5 9 LEU B O 1
ATOM 1355 N N . LEU B 1 10 ? -4.109 -17.906 -19.75 1 57.5 10 LEU B N 1
ATOM 1356 C CA . LEU B 1 10 ? -4.488 -18.094 -18.359 1 57.5 10 LEU B CA 1
ATOM 1357 C C . LEU B 1 10 ? -3.383 -17.625 -17.422 1 57.5 10 LEU B C 1
ATOM 1359 O O . LEU B 1 10 ? -3.65 -16.953 -16.422 1 57.5 10 LEU B O 1
ATOM 1363 N N . LYS B 1 11 ? -2.26 -17.984 -17.828 1 62.06 11 LYS B N 1
ATOM 1364 C CA . LYS B 1 11 ? -1.107 -17.594 -17.016 1 62.06 11 LYS B CA 1
ATOM 1365 C C . LYS B 1 11 ? -0.942 -16.078 -16.984 1 62.06 11 LYS B C 1
ATOM 1367 O O . LYS B 1 11 ? -0.708 -15.5 -15.93 1 62.06 11 LYS B O 1
ATOM 1372 N N . ASN B 1 12 ? -1.077 -15.477 -18.188 1 57.31 12 ASN B N 1
ATOM 1373 C CA . ASN B 1 12 ? -0.899 -14.031 -18.266 1 57.31 12 ASN B CA 1
ATOM 1374 C C . ASN B 1 12 ? -1.997 -13.289 -17.5 1 57.31 12 ASN B C 1
ATOM 1376 O O . ASN B 1 12 ? -1.726 -12.312 -16.812 1 57.31 12 ASN B O 1
ATOM 1380 N N . LEU B 1 13 ? -3.141 -13.734 -17.656 1 56.62 13 LEU B N 1
ATOM 1381 C CA . LEU B 1 13 ? -4.266 -13.109 -16.969 1 56.62 13 LEU B CA 1
ATOM 1382 C C . LEU B 1 13 ? -4.156 -13.312 -15.453 1 56.62 13 LEU B C 1
ATOM 1384 O O . LEU B 1 13 ? -4.508 -12.422 -14.68 1 56.62 13 LEU B O 1
ATOM 1388 N N . PHE B 1 14 ? -3.617 -14.367 -15.148 1 57.88 14 PHE B N 1
ATOM 1389 C CA . PHE B 1 14 ? -3.379 -14.656 -13.742 1 57.88 14 PHE B CA 1
ATOM 1390 C C . PHE B 1 14 ? -2.367 -13.68 -13.148 1 57.88 14 PHE B C 1
ATOM 1392 O O . PHE B 1 14 ? -2.582 -13.148 -12.062 1 57.88 14 PHE B O 1
ATOM 1399 N N . VAL B 1 15 ? -1.336 -13.594 -13.945 1 58.94 15 VAL B N 1
ATOM 1400 C CA . VAL B 1 15 ? -0.297 -12.68 -13.484 1 58.94 15 VAL B CA 1
ATOM 1401 C C . VAL B 1 15 ? -0.881 -11.273 -13.312 1 58.94 15 VAL B C 1
ATOM 1403 O O . VAL B 1 15 ? -0.635 -10.617 -12.305 1 58.94 15 VAL B O 1
ATOM 1406 N N . LEU B 1 16 ? -1.656 -10.93 -14.258 1 55.84 16 LEU B N 1
ATOM 1407 C CA . LEU B 1 16 ? -2.25 -9.602 -14.195 1 55.84 16 LEU B CA 1
ATOM 1408 C C . LEU B 1 16 ? -3.209 -9.484 -13.016 1 55.84 16 LEU B C 1
ATOM 1410 O O . LEU B 1 16 ? -3.182 -8.492 -12.281 1 55.84 16 LEU B O 1
ATOM 1414 N N . GLY B 1 17 ? -4.078 -10.438 -12.891 1 56.31 17 GLY B N 1
ATOM 1415 C CA . GLY B 1 17 ? -5.059 -10.398 -11.82 1 56.31 17 GLY B CA 1
ATOM 1416 C C . GLY B 1 17 ? -4.43 -10.461 -10.438 1 56.31 17 GLY B C 1
ATOM 1417 O O . GLY B 1 17 ? -4.793 -9.68 -9.555 1 56.31 17 GLY B O 1
ATOM 1418 N N . THR B 1 18 ? -3.488 -11.359 -10.359 1 60.06 18 THR B N 1
ATOM 1419 C CA . THR B 1 18 ? -2.885 -11.531 -9.047 1 60.06 18 THR B CA 1
ATOM 1420 C C . THR B 1 18 ? -1.965 -10.359 -8.711 1 60.06 18 THR B C 1
ATOM 1422 O O . THR B 1 18 ? -1.893 -9.938 -7.559 1 60.06 18 THR B O 1
ATOM 1425 N N . THR B 1 19 ? -1.295 -9.961 -9.805 1 57.78 19 THR B N 1
ATOM 1426 C CA . THR B 1 19 ? -0.424 -8.82 -9.547 1 57.78 19 THR B CA 1
ATOM 1427 C C . THR B 1 19 ? -1.238 -7.605 -9.109 1 57.78 19 THR B C 1
ATOM 1429 O O . THR B 1 19 ? -0.834 -6.875 -8.203 1 57.78 19 THR B O 1
ATOM 1432 N N . THR B 1 20 ? -2.367 -7.445 -9.812 1 53.62 20 THR B N 1
ATOM 1433 C CA . THR B 1 20 ? -3.188 -6.293 -9.461 1 53.62 20 THR B CA 1
ATOM 1434 C C . THR B 1 20 ? -3.879 -6.504 -8.117 1 53.62 20 THR B C 1
ATOM 1436 O O . THR B 1 20 ? -4.008 -5.57 -7.328 1 53.62 20 THR B O 1
ATOM 1439 N N . SER B 1 21 ? -4.562 -7.676 -7.891 1 52.41 21 SER B N 1
ATOM 1440 C CA . SER B 1 21 ? -5.254 -7.953 -6.637 1 52.41 21 SER B CA 1
ATOM 1441 C C . SER B 1 21 ? -4.266 -8.094 -5.484 1 52.41 21 SER B C 1
ATOM 1443 O O . SER B 1 21 ? -4.539 -7.656 -4.363 1 52.41 21 SER B O 1
ATOM 1445 N N . ALA B 1 22 ? -3.471 -9.172 -5.57 1 49.03 22 ALA B N 1
ATOM 1446 C CA . ALA B 1 22 ? -2.539 -9.539 -4.508 1 49.03 22 ALA B CA 1
ATOM 1447 C C . ALA B 1 22 ? -1.354 -8.578 -4.461 1 49.03 22 ALA B C 1
ATOM 1449 O O . ALA B 1 22 ? -0.976 -8.102 -3.389 1 49.03 22 ALA B O 1
ATOM 1450 N N . VAL B 1 23 ? -0.524 -9.086 -5.57 1 46.97 23 VAL B N 1
ATOM 1451 C CA . VAL B 1 23 ? 0.81 -8.492 -5.547 1 46.97 23 VAL B CA 1
ATOM 1452 C C . VAL B 1 23 ? 0.701 -6.98 -5.371 1 46.97 23 VAL B C 1
ATOM 1454 O O . VAL B 1 23 ? 1.537 -6.363 -4.707 1 46.97 23 VAL B O 1
ATOM 1457 N N . GLY B 1 24 ? -0.179 -6.398 -6.102 1 50.88 24 GLY B N 1
ATOM 1458 C CA . GLY B 1 24 ? 0.256 -5.051 -6.418 1 50.88 24 GLY B CA 1
ATOM 1459 C C . GLY B 1 24 ? -0.152 -4.031 -5.371 1 50.88 24 GLY B C 1
ATOM 1460 O O . GLY B 1 24 ? 0.335 -4.066 -4.238 1 50.88 24 GLY B O 1
ATOM 1461 N N . ALA B 1 25 ? -0.775 -3.09 -5.695 1 60.12 25 ALA B N 1
ATOM 1462 C CA . ALA B 1 25 ? -0.755 -1.706 -5.234 1 60.12 25 ALA B CA 1
ATOM 1463 C C . ALA B 1 25 ? -1.922 -1.427 -4.289 1 60.12 25 ALA B C 1
ATOM 1465 O O . ALA B 1 25 ? -1.747 -0.794 -3.246 1 60.12 25 ALA B O 1
ATOM 1466 N N . ALA B 1 26 ? -2.967 -2.637 -4.297 1 79.62 26 ALA B N 1
ATOM 1467 C CA . ALA B 1 26 ? -4.16 -2.074 -3.676 1 79.62 26 ALA B CA 1
ATOM 1468 C C . ALA B 1 26 ? -4.27 -2.498 -2.213 1 79.62 26 ALA B C 1
ATOM 1470 O O . ALA B 1 26 ? -4.445 -1.656 -1.328 1 79.62 26 ALA B O 1
ATOM 1471 N N . PRO B 1 27 ? -3.998 -3.867 -1.864 1 87.25 27 PRO B N 1
ATOM 1472 C CA . PRO B 1 27 ? -4.156 -4.219 -0.451 1 87.25 27 PRO B CA 1
ATOM 1473 C C . PRO B 1 27 ? -3.145 -3.512 0.449 1 87.25 27 PRO B C 1
ATOM 1475 O O . PRO B 1 27 ? -3.508 -3.006 1.514 1 87.25 27 PRO B O 1
ATOM 1478 N N . GLY B 1 28 ? -1.924 -3.543 -0.013 1 88.38 28 GLY B N 1
ATOM 1479 C CA . GLY B 1 28 ? -0.907 -2.867 0.776 1 88.38 28 GLY B CA 1
ATOM 1480 C C . GLY B 1 28 ? -1.169 -1.382 0.94 1 88.38 28 GLY B C 1
ATOM 1481 O O . GLY B 1 28 ? -1 -0.833 2.031 1 88.38 28 GLY B O 1
ATOM 1482 N N . GLY B 1 29 ? -1.529 -0.782 -0.176 1 92.12 29 GLY B N 1
ATOM 1483 C CA . GLY B 1 29 ? -1.861 0.632 -0.117 1 92.12 29 GLY B CA 1
ATOM 1484 C C . GLY B 1 29 ? -2.982 0.942 0.858 1 92.12 29 GLY B C 1
ATOM 1485 O O . GLY B 1 29 ? -2.893 1.898 1.63 1 92.12 29 GLY B O 1
ATOM 1486 N N . LEU B 1 30 ? -3.971 0.119 0.84 1 93.31 30 LEU B N 1
ATOM 1487 C CA . LEU B 1 30 ? -5.141 0.341 1.682 1 93.31 30 LEU B CA 1
ATOM 1488 C C . LEU B 1 30 ? -4.82 0.058 3.146 1 93.31 30 LEU B C 1
ATOM 1490 O O . LEU B 1 30 ? -5.234 0.807 4.031 1 93.31 30 LEU B O 1
ATOM 1494 N N . LEU B 1 31 ? -4.082 -0.915 3.391 1 93.19 31 LEU B N 1
ATOM 1495 C CA . LEU B 1 31 ? -3.74 -1.25 4.77 1 93.19 31 LEU B CA 1
ATOM 1496 C C . LEU B 1 31 ? -2.746 -0.245 5.34 1 93.19 31 LEU B C 1
ATOM 1498 O O . LEU B 1 31 ? -2.834 0.12 6.516 1 93.19 31 LEU B O 1
ATOM 1502 N N . PHE B 1 32 ? -1.787 0.187 4.531 1 94.19 32 PHE B N 1
ATOM 1503 C CA . PHE B 1 32 ? -0.898 1.254 4.977 1 94.19 32 PHE B CA 1
ATOM 1504 C C . PHE B 1 32 ? -1.682 2.529 5.258 1 94.19 32 PHE B C 1
ATOM 1506 O O . PHE B 1 32 ? -1.37 3.262 6.199 1 94.19 32 PHE B O 1
ATOM 1513 N N . THR B 1 33 ? -2.635 2.77 4.383 1 96.12 33 THR B N 1
ATOM 1514 C CA . THR B 1 33 ? -3.463 3.945 4.625 1 96.12 33 THR B CA 1
ATOM 1515 C C . THR B 1 33 ? -4.09 3.891 6.016 1 96.12 33 THR B C 1
ATOM 1517 O O . THR B 1 33 ? -3.973 4.84 6.793 1 96.12 33 THR B O 1
ATOM 1520 N N . SER B 1 34 ? -4.664 2.766 6.398 1 96.94 34 SER B N 1
ATOM 1521 C CA . SER B 1 34 ? -5.426 2.631 7.633 1 96.94 34 SER B CA 1
ATOM 1522 C C . SER B 1 34 ? -4.508 2.559 8.844 1 96.94 34 SER B C 1
ATOM 1524 O O . SER B 1 34 ? -4.809 3.139 9.891 1 96.94 34 SER B O 1
ATOM 1526 N N . TYR B 1 35 ? -3.365 1.941 8.672 1 95.75 35 TYR B N 1
ATOM 1527 C CA . TYR B 1 35 ? -2.633 1.61 9.891 1 95.75 35 TYR B CA 1
ATOM 1528 C C . TYR B 1 35 ? -1.328 2.393 9.969 1 95.75 35 TYR B C 1
ATOM 1530 O O . TYR B 1 35 ? -0.697 2.449 11.031 1 95.75 35 TYR B O 1
ATOM 1538 N N . LEU B 1 36 ? -0.922 2.969 8.93 1 96.19 36 LEU B N 1
ATOM 1539 C CA . LEU B 1 36 ? 0.312 3.746 8.938 1 96.19 36 LEU B CA 1
ATOM 1540 C C . LEU B 1 36 ? 0.02 5.23 8.75 1 96.19 36 LEU B C 1
ATOM 1542 O O . LEU B 1 36 ? 0.472 6.062 9.539 1 96.19 36 LEU B O 1
ATOM 1546 N N . HIS B 1 37 ? -0.832 5.566 7.812 1 98.31 37 HIS B N 1
ATOM 1547 C CA . HIS B 1 37 ? -0.954 6.965 7.418 1 98.31 37 HIS B CA 1
ATOM 1548 C C . HIS B 1 37 ? -2.031 7.676 8.227 1 98.31 37 HIS B C 1
ATOM 1550 O O . HIS B 1 37 ? -1.869 8.844 8.602 1 98.31 37 HIS B O 1
ATOM 1556 N N . ILE B 1 38 ? -3.137 6.988 8.555 1 98.62 38 ILE B N 1
ATOM 1557 C CA . ILE B 1 38 ? -4.188 7.645 9.32 1 98.62 38 ILE B CA 1
ATOM 1558 C C . ILE B 1 38 ? -3.656 8.039 10.695 1 98.62 38 ILE B C 1
ATOM 1560 O O . ILE B 1 38 ? -3.844 9.172 11.141 1 98.62 38 ILE B O 1
ATOM 1564 N N . PRO B 1 39 ? -2.922 7.172 11.43 1 98.31 39 PRO B N 1
ATOM 1565 C CA . PRO B 1 39 ? -2.328 7.602 12.695 1 98.31 39 PRO B CA 1
ATOM 1566 C C . PRO B 1 39 ? -1.4 8.805 12.539 1 98.31 39 PRO B C 1
ATOM 1568 O O . PRO B 1 39 ? -1.273 9.617 13.461 1 98.31 39 PRO B O 1
ATOM 1571 N N . ALA B 1 40 ? -0.756 8.938 11.414 1 98.5 40 ALA B N 1
ATOM 1572 C CA . ALA B 1 40 ? 0.114 10.086 11.156 1 98.5 40 ALA B CA 1
ATOM 1573 C C . ALA B 1 40 ? -0.703 11.328 10.82 1 98.5 40 ALA B C 1
ATOM 1575 O O . ALA B 1 40 ? -0.401 12.422 11.305 1 98.5 40 ALA B O 1
ATOM 1576 N N . TYR B 1 41 ? -1.75 11.164 10 1 98.5 41 TYR B N 1
ATOM 1577 C CA . TYR B 1 41 ? -2.592 12.289 9.586 1 98.5 41 TYR B CA 1
ATOM 1578 C C . TYR B 1 41 ? -3.176 13 10.797 1 98.5 41 TYR B C 1
ATOM 1580 O O . TYR B 1 41 ? -3.199 14.234 10.852 1 98.5 41 TYR B O 1
ATOM 1588 N N . VAL B 1 42 ? -3.6 12.297 11.812 1 97.62 42 VAL B N 1
ATOM 1589 C CA . VAL B 1 42 ? -4.383 12.891 12.891 1 97.62 42 VAL B CA 1
ATOM 1590 C C . VAL B 1 42 ? -3.457 13.633 13.852 1 97.62 42 VAL B C 1
ATOM 1592 O O . VAL B 1 42 ? -3.918 14.242 14.828 1 97.62 42 VAL B O 1
ATOM 1595 N N . LYS B 1 43 ? -2.133 13.602 13.578 1 96.75 43 LYS B N 1
ATOM 1596 C CA . LYS B 1 43 ? -1.196 14.43 14.336 1 96.75 43 LYS B CA 1
ATOM 1597 C C . LYS B 1 43 ? -1.213 15.867 13.836 1 96.75 43 LYS B C 1
ATOM 1599 O O . LYS B 1 43 ? -0.542 16.734 14.406 1 96.75 43 LYS B O 1
ATOM 1604 N N . ASN B 1 44 ? -1.96 16.125 12.758 1 94.62 44 ASN B N 1
ATOM 1605 C CA . ASN B 1 44 ? -2.189 17.5 12.32 1 94.62 44 ASN B CA 1
ATOM 1606 C C . ASN B 1 44 ? -2.953 18.312 13.375 1 94.62 44 ASN B C 1
ATOM 1608 O O . ASN B 1 44 ? -4.008 17.875 13.836 1 94.62 44 ASN B O 1
ATOM 1612 N N . THR B 1 45 ? -2.482 19.5 13.68 1 91.12 45 THR B N 1
ATOM 1613 C CA . THR B 1 45 ? -3.039 20.281 14.781 1 91.12 45 THR B CA 1
ATOM 1614 C C . THR B 1 45 ? -4.16 21.188 14.289 1 91.12 45 THR B C 1
ATOM 1616 O O . THR B 1 45 ? -4.887 21.781 15.094 1 91.12 45 THR B O 1
ATOM 1619 N N . SER B 1 46 ? -4.316 21.344 12.984 1 92.69 46 SER B N 1
ATOM 1620 C CA . SER B 1 46 ? -5.359 22.156 12.375 1 92.69 46 SER B CA 1
ATOM 1621 C C . SER B 1 46 ? -6.438 21.297 11.727 1 92.69 46 SER B C 1
ATOM 1623 O O . SER B 1 46 ? -6.164 20.562 10.781 1 92.69 46 SER B O 1
ATOM 1625 N N . ASP B 1 47 ? -7.66 21.422 12.219 1 92.56 47 ASP B N 1
ATOM 1626 C CA . ASP B 1 47 ? -8.766 20.672 11.625 1 92.56 47 ASP B CA 1
ATOM 1627 C C . ASP B 1 47 ? -8.906 21 10.141 1 92.56 47 ASP B C 1
ATOM 1629 O O . ASP B 1 47 ? -9.109 20.094 9.32 1 92.56 47 ASP B O 1
ATOM 1633 N N . ASP B 1 48 ? -8.758 22.281 9.859 1 93.12 48 ASP B N 1
ATOM 1634 C CA . ASP B 1 48 ? -8.93 22.703 8.469 1 93.12 48 ASP B CA 1
ATOM 1635 C C . ASP B 1 48 ? -7.867 22.062 7.574 1 93.12 48 ASP B C 1
ATOM 1637 O O . ASP B 1 48 ? -8.172 21.578 6.484 1 93.12 48 ASP B O 1
ATOM 1641 N N . SER B 1 49 ? -6.664 22.109 8.078 1 95 49 SER B N 1
ATOM 1642 C CA . SER B 1 49 ? -5.574 21.516 7.309 1 95 49 SER B CA 1
ATOM 1643 C C . SER B 1 49 ? -5.73 20.016 7.207 1 95 49 SER B C 1
ATOM 1645 O O . SER B 1 49 ? -5.445 19.422 6.164 1 95 49 SER B O 1
ATOM 1647 N N . LEU B 1 50 ? -6.141 19.391 8.273 1 96.81 50 LEU B N 1
ATOM 1648 C CA . LEU B 1 50 ? -6.363 17.953 8.273 1 96.81 50 LEU B CA 1
ATOM 1649 C C . LEU B 1 50 ? -7.457 17.562 7.281 1 96.81 50 LEU B C 1
ATOM 1651 O O . LEU B 1 50 ? -7.324 16.562 6.562 1 96.81 50 LEU B O 1
ATOM 1655 N N . LEU B 1 51 ? -8.508 18.328 7.227 1 96.38 51 LEU B N 1
ATOM 1656 C CA . LEU B 1 51 ? -9.594 18.078 6.281 1 96.38 51 LEU B CA 1
ATOM 1657 C C . LEU B 1 51 ? -9.102 18.219 4.844 1 96.38 51 LEU B C 1
ATOM 1659 O O . LEU B 1 51 ? -9.492 17.438 3.975 1 96.38 51 LEU B O 1
ATOM 1663 N N . THR B 1 52 ? -8.289 19.203 4.617 1 96.75 52 THR B N 1
ATOM 1664 C CA . THR B 1 52 ? -7.715 19.375 3.287 1 96.75 52 THR B CA 1
ATOM 1665 C C . THR B 1 52 ? -6.852 18.172 2.91 1 96.75 52 THR B C 1
ATOM 1667 O O . THR B 1 52 ? -6.906 17.688 1.777 1 96.75 52 THR B O 1
ATOM 1670 N N . GLN B 1 53 ? -6.078 17.719 3.83 1 97.94 53 GLN B N 1
ATOM 1671 C CA . GLN B 1 53 ? -5.254 16.531 3.592 1 97.94 53 GLN B CA 1
ATOM 1672 C C . GLN B 1 53 ? -6.117 15.312 3.275 1 97.94 53 GLN B C 1
ATOM 1674 O O . GLN B 1 53 ? -5.844 14.578 2.324 1 97.94 53 GLN B O 1
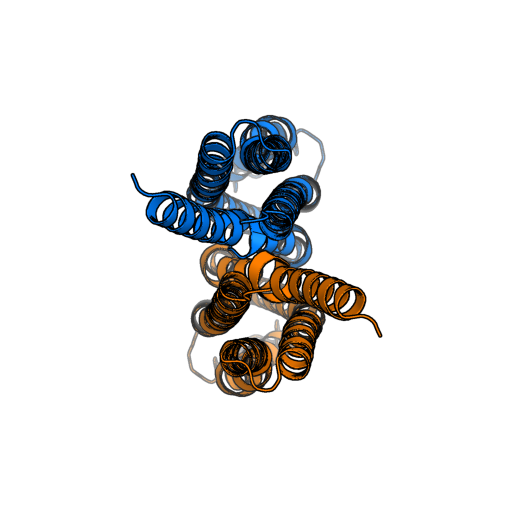ATOM 1679 N N . TRP B 1 54 ? -7.09 15.109 4.121 1 97.56 54 TRP B N 1
ATOM 1680 C CA . TRP B 1 54 ? -7.977 13.969 3.906 1 97.56 54 TRP B CA 1
ATOM 1681 C C . TRP B 1 54 ? -8.656 14.062 2.541 1 97.56 54 TRP B C 1
ATOM 1683 O O . TRP B 1 54 ? -8.75 13.062 1.821 1 97.56 54 TRP B O 1
ATOM 1693 N N . GLN B 1 55 ? -9.125 15.219 2.141 1 96.94 55 GLN B N 1
ATOM 1694 C CA . GLN B 1 55 ? -9.773 15.406 0.844 1 96.94 55 GLN B CA 1
ATOM 1695 C C . GLN B 1 55 ? -8.805 15.102 -0.299 1 96.94 55 GLN B C 1
ATOM 1697 O O . GLN B 1 55 ? -9.203 14.508 -1.308 1 96.94 55 GLN B O 1
ATOM 1702 N N . THR B 1 56 ? -7.637 15.562 -0.152 1 97.81 56 THR B N 1
ATOM 1703 C CA . THR B 1 56 ? -6.633 15.312 -1.181 1 97.81 56 THR B CA 1
ATOM 1704 C C . THR B 1 56 ? -6.371 13.812 -1.318 1 97.81 56 THR B C 1
ATOM 1706 O O . THR B 1 56 ? -6.379 13.273 -2.428 1 97.81 56 THR B O 1
ATOM 1709 N N . MET B 1 57 ? -6.152 13.164 -0.196 1 97.75 57 MET B N 1
ATOM 1710 C CA . MET B 1 57 ? -5.945 11.719 -0.193 1 97.75 57 MET B CA 1
ATOM 1711 C C . MET B 1 57 ? -7.148 11 -0.794 1 97.75 57 MET B C 1
ATOM 1713 O O . MET B 1 57 ? -6.984 10.094 -1.613 1 97.75 57 MET B O 1
ATOM 1717 N N . ARG B 1 58 ? -8.344 11.352 -0.352 1 96.56 58 ARG B N 1
ATOM 1718 C CA . ARG B 1 58 ? -9.562 10.727 -0.847 1 96.56 58 ARG B CA 1
ATOM 1719 C C . ARG B 1 58 ? -9.695 10.898 -2.355 1 96.56 58 ARG B C 1
ATOM 1721 O O . ARG B 1 58 ? -10.094 9.969 -3.062 1 96.56 58 ARG B O 1
ATOM 1728 N N . ALA B 1 59 ? -9.453 12.094 -2.887 1 96.69 59 ALA B N 1
ATOM 1729 C CA . ALA B 1 59 ? -9.562 12.375 -4.316 1 96.69 59 ALA B CA 1
ATOM 1730 C C . ALA B 1 59 ? -8.617 11.477 -5.117 1 96.69 59 ALA B C 1
ATOM 1732 O O . ALA B 1 59 ? -9.008 10.906 -6.141 1 96.69 59 ALA B O 1
ATOM 1733 N N . LEU B 1 60 ? -7.43 11.312 -4.676 1 96.5 60 LEU B N 1
ATOM 1734 C CA . LEU B 1 60 ? -6.461 10.453 -5.355 1 96.5 60 LEU B CA 1
ATOM 1735 C C . LEU B 1 60 ? -6.859 8.984 -5.242 1 96.5 60 LEU B C 1
ATOM 1737 O O . LEU B 1 60 ? -6.746 8.234 -6.211 1 96.5 60 LEU B O 1
ATOM 1741 N N . GLY B 1 61 ? -7.293 8.594 -4.027 1 94.06 61 GLY B N 1
ATOM 1742 C CA . GLY B 1 61 ? -7.742 7.227 -3.834 1 94.06 61 GLY B CA 1
ATOM 1743 C C . GLY B 1 61 ? -8.953 6.875 -4.676 1 94.06 61 GLY B C 1
ATOM 1744 O O . GLY B 1 61 ? -9.062 5.758 -5.184 1 94.06 61 GLY B O 1
ATOM 1745 N N . ARG B 1 62 ? -9.875 7.805 -4.867 1 93.62 62 ARG B N 1
ATOM 1746 C CA . ARG B 1 62 ? -11.094 7.598 -5.648 1 93.62 62 ARG B CA 1
ATOM 1747 C C . ARG B 1 62 ? -10.766 7.332 -7.113 1 93.62 62 ARG B C 1
ATOM 1749 O O . ARG B 1 62 ? -11.508 6.641 -7.809 1 93.62 62 ARG B O 1
ATOM 1756 N N . VAL B 1 63 ? -9.711 7.832 -7.586 1 93.56 63 VAL B N 1
ATOM 1757 C CA . VAL B 1 63 ? -9.305 7.656 -8.977 1 93.56 63 VAL B CA 1
ATOM 1758 C C . VAL B 1 63 ? -8.492 6.367 -9.117 1 93.56 63 VAL B C 1
ATOM 1760 O O . VAL B 1 63 ? -8.625 5.652 -10.109 1 93.56 63 VAL B O 1
ATOM 1763 N N . ALA B 1 64 ? -7.719 6.055 -8.148 1 90.81 64 ALA B N 1
ATOM 1764 C CA . ALA B 1 64 ? -6.738 4.98 -8.258 1 90.81 64 ALA B CA 1
ATOM 1765 C C . ALA B 1 64 ? -7.359 3.631 -7.91 1 90.81 64 ALA B C 1
ATOM 1767 O O . ALA B 1 64 ? -7.078 2.623 -8.562 1 90.81 64 ALA B O 1
ATOM 1768 N N . LEU B 1 65 ? -8.242 3.584 -6.953 1 90.75 65 LEU B N 1
ATOM 1769 C CA . LEU B 1 65 ? -8.602 2.311 -6.34 1 90.75 65 LEU B CA 1
ATOM 1770 C C . LEU B 1 65 ? -9.633 1.572 -7.191 1 90.75 65 LEU B C 1
ATOM 1772 O O . LEU B 1 65 ? -9.516 0.363 -7.406 1 90.75 65 LEU B O 1
ATOM 1776 N N . PRO B 1 66 ? -10.688 2.229 -7.762 1 92.38 66 PRO B N 1
ATOM 1777 C CA . PRO B 1 66 ? -11.711 1.491 -8.508 1 92.38 66 PRO B CA 1
ATOM 1778 C C . PRO B 1 66 ? -11.141 0.773 -9.734 1 92.38 66 PRO B C 1
ATOM 1780 O O . PRO B 1 66 ? -11.438 -0.406 -9.945 1 92.38 66 PRO B O 1
ATOM 1783 N N . PRO B 1 67 ? -10.312 1.408 -10.586 1 91.06 67 PRO B N 1
ATOM 1784 C CA . PRO B 1 67 ? -9.742 0.657 -11.703 1 91.06 67 PRO B CA 1
ATOM 1785 C C . PRO B 1 67 ? -8.93 -0.555 -11.25 1 91.06 67 PRO B C 1
ATOM 1787 O O . PRO B 1 67 ? -8.969 -1.605 -11.891 1 91.06 67 PRO B O 1
ATOM 1790 N N . LEU B 1 68 ? -8.18 -0.421 -10.117 1 87.44 68 LEU B N 1
ATOM 1791 C CA . LEU B 1 68 ? -7.402 -1.546 -9.609 1 87.44 68 LEU B CA 1
ATOM 1792 C C . LEU B 1 68 ? -8.312 -2.699 -9.211 1 87.44 68 LEU B C 1
ATOM 1794 O O . LEU B 1 68 ? -8.016 -3.861 -9.5 1 87.44 68 LEU B O 1
ATOM 1798 N N . ALA B 1 69 ? -9.367 -2.352 -8.539 1 90.5 69 ALA B N 1
ATOM 1799 C CA . ALA B 1 69 ? -10.328 -3.369 -8.117 1 90.5 69 ALA B CA 1
ATOM 1800 C C . ALA B 1 69 ? -10.961 -4.059 -9.32 1 90.5 69 ALA B C 1
ATOM 1802 O O . ALA B 1 69 ? -11.117 -5.281 -9.336 1 90.5 69 ALA B O 1
ATOM 1803 N N . LEU B 1 70 ? -11.312 -3.309 -10.352 1 90.94 70 LEU B N 1
ATOM 1804 C CA . LEU B 1 70 ? -11.977 -3.838 -11.531 1 90.94 70 LEU B CA 1
ATOM 1805 C C . LEU B 1 70 ? -11.023 -4.695 -12.359 1 90.94 70 LEU B C 1
ATOM 1807 O O . LEU B 1 70 ? -11.438 -5.707 -12.938 1 90.94 70 LEU B O 1
ATOM 1811 N N . ILE B 1 71 ? -9.82 -4.262 -12.477 1 86.94 71 ILE B N 1
ATOM 1812 C CA . ILE B 1 71 ? -8.828 -5.051 -13.188 1 86.94 71 ILE B CA 1
ATOM 1813 C C . ILE B 1 71 ? -8.656 -6.406 -12.508 1 86.94 71 ILE B C 1
ATOM 1815 O O . ILE B 1 71 ? -8.617 -7.445 -13.172 1 86.94 71 ILE B O 1
ATOM 1819 N N . ALA B 1 72 ? -8.516 -6.367 -11.164 1 86.56 72 ALA B N 1
ATOM 1820 C CA . ALA B 1 72 ? -8.391 -7.617 -10.422 1 86.56 72 ALA B CA 1
ATOM 1821 C C . ALA B 1 72 ? -9.617 -8.5 -10.617 1 86.56 72 ALA B C 1
ATOM 1823 O O . ALA B 1 72 ? -9.5 -9.695 -10.883 1 86.56 72 ALA B O 1
ATOM 1824 N N . ALA B 1 73 ? -10.773 -7.867 -10.461 1 91.12 73 ALA B N 1
ATOM 1825 C CA . ALA B 1 73 ? -12.016 -8.617 -10.641 1 91.12 73 ALA B CA 1
ATOM 1826 C C . ALA B 1 73 ? -12.109 -9.188 -12.047 1 91.12 73 ALA B C 1
ATOM 1828 O O . ALA B 1 73 ? -12.398 -10.375 -12.227 1 91.12 73 ALA B O 1
ATOM 1829 N N . GLY B 1 74 ? -11.906 -8.367 -13.039 1 89.69 74 GLY B N 1
ATOM 1830 C CA . GLY B 1 74 ? -11.984 -8.805 -14.43 1 89.69 74 GLY B CA 1
ATOM 1831 C C . GLY B 1 74 ? -11.047 -9.953 -14.742 1 89.69 74 GLY B C 1
ATOM 1832 O O . GLY B 1 74 ? -11.438 -10.922 -15.398 1 89.69 74 GLY B O 1
ATOM 1833 N N . ALA B 1 75 ? -9.789 -9.859 -14.328 1 85.38 75 ALA B N 1
ATOM 1834 C CA . ALA B 1 75 ? -8.82 -10.93 -14.555 1 85.38 75 ALA B CA 1
ATOM 1835 C C . ALA B 1 75 ? -9.297 -12.242 -13.922 1 85.38 75 ALA B C 1
ATOM 1837 O O . ALA B 1 75 ? -9.211 -13.297 -14.547 1 85.38 75 ALA B O 1
ATOM 1838 N N . ASN B 1 76 ? -9.766 -12.133 -12.68 1 87.25 76 ASN B N 1
ATOM 1839 C CA . ASN B 1 76 ? -10.203 -13.336 -11.984 1 87.25 76 ASN B CA 1
ATOM 1840 C C . ASN B 1 76 ? -11.469 -13.922 -12.617 1 87.25 76 ASN B C 1
ATOM 1842 O O . ASN B 1 76 ? -11.617 -15.141 -12.695 1 87.25 76 ASN B O 1
ATOM 1846 N N . PHE B 1 77 ? -12.352 -13.086 -13.086 1 91.06 77 PHE B N 1
ATOM 1847 C CA . PHE B 1 77 ? -13.562 -13.586 -13.727 1 91.06 77 PHE B CA 1
ATOM 1848 C C . PHE B 1 77 ? -13.242 -14.219 -15.078 1 91.06 77 PHE B C 1
ATOM 1850 O O . PHE B 1 77 ? -13.844 -15.219 -15.469 1 91.06 77 PHE B O 1
ATOM 1857 N N . VAL B 1 78 ? -12.359 -13.648 -15.828 1 86.88 78 VAL B N 1
ATOM 1858 C CA . VAL B 1 78 ? -11.914 -14.258 -17.078 1 86.88 78 VAL B CA 1
ATOM 1859 C C . VAL B 1 78 ? -11.289 -15.617 -16.797 1 86.88 78 VAL B C 1
ATOM 1861 O O . VAL B 1 78 ? -11.594 -16.594 -17.484 1 86.88 78 VAL B O 1
ATOM 1864 N N . ASN B 1 79 ? -10.391 -15.672 -15.75 1 82.62 79 ASN B N 1
ATOM 1865 C CA . ASN B 1 79 ? -9.797 -16.953 -15.367 1 82.62 79 ASN B CA 1
ATOM 1866 C C . ASN B 1 79 ? -10.859 -17.969 -14.977 1 82.62 79 ASN B C 1
ATOM 1868 O O . ASN B 1 79 ? -10.703 -19.156 -15.25 1 82.62 79 ASN B O 1
ATOM 1872 N N . SER B 1 80 ? -11.875 -17.453 -14.312 1 86.75 80 SER B N 1
ATOM 1873 C CA . SER B 1 80 ? -12.961 -18.344 -13.945 1 86.75 80 SER B CA 1
ATOM 1874 C C . SER B 1 80 ? -13.648 -18.922 -15.18 1 86.75 80 SER B C 1
ATOM 1876 O O . SER B 1 80 ? -14.008 -20.094 -15.211 1 86.75 80 SER B O 1
ATOM 1878 N N . TYR B 1 81 ? -13.828 -18.109 -16.172 1 86.69 81 TYR B N 1
ATOM 1879 C CA . TYR B 1 81 ? -14.43 -18.562 -17.438 1 86.69 81 TYR B CA 1
ATOM 1880 C C . TYR B 1 81 ? -13.531 -19.578 -18.125 1 86.69 81 TYR B C 1
ATOM 1882 O O . TYR B 1 81 ? -14.016 -20.578 -18.641 1 86.69 81 TYR B O 1
ATOM 1890 N N . LEU B 1 82 ? -12.227 -19.375 -18.109 1 80.56 82 LEU B N 1
ATOM 1891 C CA . LEU B 1 82 ? -11.266 -20.234 -18.781 1 80.56 82 LEU B CA 1
ATOM 1892 C C . LEU B 1 82 ? -11.102 -21.562 -18.047 1 80.56 82 LEU B C 1
ATOM 1894 O O . LEU B 1 82 ? -10.625 -22.547 -18.625 1 80.56 82 LEU B O 1
ATOM 1898 N N . THR B 1 83 ? -11.469 -21.609 -16.828 1 82.19 83 THR B N 1
ATOM 1899 C CA . THR B 1 83 ? -11.344 -22.844 -16.047 1 82.19 83 THR B CA 1
ATOM 1900 C C . THR B 1 83 ? -12.719 -23.438 -15.766 1 82.19 83 THR B C 1
ATOM 1902 O O . THR B 1 83 ? -12.906 -24.141 -14.766 1 82.19 83 THR B O 1
ATOM 1905 N N . HIS B 1 84 ? -13.617 -23.109 -16.625 1 86.75 84 HIS B N 1
ATOM 1906 C CA . HIS B 1 84 ? -14.969 -23.625 -16.484 1 86.75 84 HIS B CA 1
ATOM 1907 C C . HIS B 1 84 ? -14.984 -25.141 -16.391 1 86.75 84 HIS B C 1
ATOM 1909 O O . HIS B 1 84 ? -14.336 -25.828 -17.188 1 86.75 84 HIS B O 1
ATOM 1915 N N . GLY B 1 85 ? -15.703 -25.719 -15.344 1 87.94 85 GLY B N 1
ATOM 1916 C CA . GLY B 1 85 ? -15.805 -27.156 -15.164 1 87.94 85 GLY B CA 1
ATOM 1917 C C . GLY B 1 85 ? -14.734 -27.719 -14.242 1 87.94 85 GLY B C 1
ATOM 1918 O O . GLY B 1 85 ? -14.781 -28.891 -13.875 1 87.94 85 GLY B O 1
ATOM 1919 N N . GLN B 1 86 ? -13.805 -26.891 -13.93 1 86.38 86 GLN B N 1
ATOM 1920 C CA . GLN B 1 86 ? -12.742 -27.312 -13.016 1 86.38 86 GLN B CA 1
ATOM 1921 C C . GLN B 1 86 ? -12.984 -26.781 -11.609 1 86.38 86 GLN B C 1
ATOM 1923 O O . GLN B 1 86 ? -13.719 -25.797 -11.43 1 86.38 86 GLN B O 1
ATOM 1928 N N . PRO B 1 87 ? -12.477 -27.438 -10.609 1 87.19 87 PRO B N 1
ATOM 1929 C CA . PRO B 1 87 ? -12.625 -26.969 -9.227 1 87.19 87 PRO B CA 1
ATOM 1930 C C . PRO B 1 87 ? -12.07 -25.562 -9.023 1 87.19 87 PRO B C 1
ATOM 1932 O O . PRO B 1 87 ? -12.547 -24.828 -8.148 1 87.19 87 PRO B O 1
ATOM 1935 N N . GLN B 1 88 ? -11.172 -25.156 -9.852 1 86.5 88 GLN B N 1
ATOM 1936 C CA . GLN B 1 88 ? -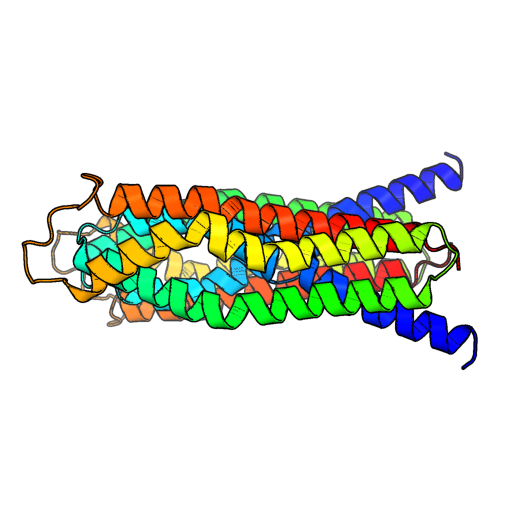10.531 -23.859 -9.727 1 86.5 88 GLN B CA 1
ATOM 1937 C C . GLN B 1 88 ? -11.492 -22.734 -10.094 1 86.5 88 GLN B C 1
ATOM 1939 O O . GLN B 1 88 ? -11.281 -21.578 -9.711 1 86.5 88 GLN B O 1
ATOM 1944 N N . GLN B 1 89 ? -12.461 -23.047 -10.852 1 88.31 89 GLN B N 1
ATOM 1945 C CA . GLN B 1 89 ? -13.414 -22.047 -11.32 1 88.31 89 GLN B CA 1
ATOM 1946 C C . GLN B 1 89 ? -14.016 -21.266 -10.148 1 88.31 89 GLN B C 1
ATOM 1948 O O . GLN B 1 89 ? -14.062 -20.031 -10.172 1 88.31 89 GLN B O 1
ATOM 1953 N N . ILE B 1 90 ? -14.43 -22 -9.109 1 94.62 90 ILE B N 1
ATOM 1954 C CA . ILE B 1 90 ? -15.102 -21.375 -7.973 1 94.62 90 ILE B CA 1
ATOM 1955 C C . ILE B 1 90 ? -14.117 -20.5 -7.211 1 94.62 90 ILE B C 1
ATOM 1957 O O . ILE B 1 90 ? -14.484 -19.453 -6.688 1 94.62 90 ILE B O 1
ATOM 1961 N N . ARG B 1 91 ? -12.898 -20.859 -7.152 1 90.12 91 ARG B N 1
ATOM 1962 C CA . ARG B 1 91 ? -11.883 -20.062 -6.477 1 90.12 91 ARG B CA 1
ATOM 1963 C C . ARG B 1 91 ? -11.656 -18.734 -7.195 1 90.12 91 ARG B C 1
ATOM 1965 O O . ARG B 1 91 ? -11.539 -17.688 -6.559 1 90.12 91 ARG B O 1
ATOM 1972 N N . PHE B 1 92 ? -11.656 -18.781 -8.539 1 89.06 92 PHE B N 1
ATOM 1973 C CA . PHE B 1 92 ? -11.484 -17.562 -9.32 1 89.06 92 PHE B CA 1
ATOM 1974 C C . PHE B 1 92 ? -12.719 -16.672 -9.211 1 89.06 92 PHE B C 1
ATOM 1976 O O . PHE B 1 92 ? -12.602 -15.445 -9.156 1 89.06 92 PHE B O 1
ATOM 1983 N N . ILE B 1 93 ? -13.867 -17.297 -9.164 1 94.75 93 ILE B N 1
ATOM 1984 C CA . ILE B 1 93 ? -15.094 -16.516 -8.984 1 94.75 93 ILE B CA 1
ATOM 1985 C C . ILE B 1 93 ? -15.055 -15.805 -7.637 1 94.75 93 ILE B C 1
ATOM 1987 O O . ILE B 1 93 ? -15.375 -14.617 -7.543 1 94.75 93 ILE B O 1
ATOM 1991 N N . THR B 1 94 ? -14.688 -16.531 -6.598 1 94.75 94 THR B N 1
ATOM 1992 C CA . THR B 1 94 ? -14.609 -15.977 -5.254 1 94.75 94 THR B CA 1
ATOM 1993 C C . THR B 1 94 ? -13.594 -14.828 -5.203 1 94.75 94 THR B C 1
ATOM 1995 O O . THR B 1 94 ? -13.875 -13.773 -4.641 1 94.75 94 THR B O 1
ATOM 1998 N N . ALA B 1 95 ? -12.43 -15.016 -5.832 1 90.19 95 ALA B N 1
ATOM 1999 C CA . ALA B 1 95 ? -11.398 -13.984 -5.875 1 90.19 95 ALA B CA 1
ATOM 2000 C C . ALA B 1 95 ? -11.914 -12.727 -6.57 1 90.19 95 ALA B C 1
ATOM 2002 O O . ALA B 1 95 ? -11.719 -11.609 -6.078 1 90.19 95 ALA B O 1
ATOM 2003 N N . GLY B 1 96 ? -12.539 -12.914 -7.695 1 92.38 96 GLY B N 1
ATOM 2004 C CA . GLY B 1 96 ? -13.102 -11.781 -8.406 1 92.38 96 GLY B CA 1
ATOM 2005 C C . GLY B 1 96 ? -14.172 -11.047 -7.621 1 92.38 96 GLY B C 1
ATOM 2006 O O . GLY B 1 96 ? -14.195 -9.82 -7.586 1 92.38 96 GLY B O 1
ATOM 2007 N N . ALA B 1 97 ? -15.031 -11.805 -6.949 1 96.81 97 ALA B N 1
ATOM 2008 C CA . ALA B 1 97 ? -16.109 -11.227 -6.152 1 96.81 97 ALA B CA 1
ATOM 2009 C C . ALA B 1 97 ? -15.555 -10.422 -4.98 1 96.81 97 ALA B C 1
ATOM 2011 O O . ALA B 1 97 ? -16.094 -9.367 -4.637 1 96.81 97 ALA B O 1
ATOM 2012 N N . LEU B 1 98 ? -14.516 -10.93 -4.367 1 94.06 98 LEU B N 1
ATOM 2013 C CA . LEU B 1 98 ? -13.898 -10.25 -3.234 1 94.06 98 LEU B CA 1
ATOM 2014 C C . LEU B 1 98 ? -13.297 -8.922 -3.664 1 94.06 98 LEU B C 1
ATOM 2016 O O . LEU B 1 98 ? -13.438 -7.914 -2.967 1 94.06 98 LEU B O 1
ATOM 2020 N N . SER B 1 99 ? -12.594 -8.891 -4.801 1 92.31 99 SER B N 1
ATOM 2021 C CA . SER B 1 99 ? -12.039 -7.633 -5.285 1 92.31 99 SER B CA 1
ATOM 2022 C C . SER B 1 99 ? -13.141 -6.656 -5.688 1 92.31 99 SER B C 1
ATOM 2024 O O . SER B 1 99 ? -13.031 -5.453 -5.441 1 92.31 99 SER B O 1
ATOM 2026 N N . LEU B 1 100 ? -14.203 -7.148 -6.254 1 94.56 100 LEU B N 1
ATOM 2027 C CA . LEU B 1 100 ? -15.305 -6.301 -6.684 1 94.56 100 LEU B CA 1
ATOM 2028 C C . LEU B 1 100 ? -16.078 -5.766 -5.48 1 94.56 100 LEU B C 1
ATOM 2030 O O . LEU B 1 100 ? -16.672 -4.688 -5.547 1 94.56 100 LEU B O 1
ATOM 2034 N N . ALA B 1 101 ? -16.078 -6.488 -4.414 1 96.88 101 ALA B N 1
ATOM 2035 C CA . ALA B 1 101 ? -16.875 -6.172 -3.229 1 96.88 101 ALA B CA 1
ATOM 2036 C C . ALA B 1 101 ? -16.406 -4.871 -2.586 1 96.88 101 ALA B C 1
ATOM 2038 O O . ALA B 1 101 ? -17.125 -4.27 -1.792 1 96.88 101 ALA B O 1
ATOM 2039 N N . ILE B 1 102 ? -15.203 -4.398 -2.918 1 93.81 102 ILE B N 1
ATOM 2040 C CA . ILE B 1 102 ? -14.688 -3.168 -2.328 1 93.81 102 ILE B CA 1
ATOM 2041 C C . ILE B 1 102 ? -15.57 -1.991 -2.74 1 93.81 102 ILE B C 1
ATOM 2043 O O . ILE B 1 102 ? -15.734 -1.037 -1.977 1 93.81 102 ILE B O 1
ATOM 2047 N N . LEU B 1 103 ? -16.109 -2.021 -3.906 1 95.56 103 LEU B N 1
ATOM 2048 C CA . LEU B 1 103 ? -16.859 -0.906 -4.453 1 95.56 103 LEU B CA 1
ATOM 2049 C C . LEU B 1 103 ? -18.156 -0.699 -3.674 1 95.56 103 LEU B C 1
ATOM 2051 O O . LEU B 1 103 ? -18.391 0.379 -3.121 1 95.56 103 LEU B O 1
ATOM 2055 N N . PRO B 1 104 ? -18.969 -1.758 -3.6 1 97.25 104 PRO B N 1
ATOM 2056 C CA . PRO B 1 104 ? -20.172 -1.552 -2.783 1 97.25 104 PRO B CA 1
ATOM 2057 C C . PRO B 1 104 ? -19.844 -1.364 -1.303 1 97.25 104 PRO B C 1
ATOM 2059 O O . PRO B 1 104 ? -20.547 -0.637 -0.601 1 97.25 104 PRO B O 1
ATOM 2062 N N . TYR B 1 105 ? -18.875 -1.973 -0.79 1 97.62 105 TYR B N 1
ATOM 2063 C CA . TYR B 1 105 ? -18.469 -1.763 0.595 1 97.62 105 TYR B CA 1
ATOM 2064 C C . TYR B 1 105 ? -18.141 -0.295 0.853 1 97.62 105 TYR B C 1
ATOM 2066 O O . TYR B 1 105 ? -18.531 0.258 1.886 1 97.62 105 TYR B O 1
ATOM 2074 N N . THR B 1 106 ? -17.359 0.293 -0.011 1 95.12 106 THR B N 1
ATOM 2075 C CA . THR B 1 106 ? -16.969 1.692 0.137 1 95.12 106 THR B CA 1
ATOM 2076 C C . THR B 1 106 ? -18.203 2.584 0.239 1 95.12 106 THR B C 1
ATOM 2078 O O . THR B 1 106 ? -18.281 3.465 1.098 1 95.12 106 THR B O 1
ATOM 2081 N N . PHE B 1 107 ? -19.203 2.352 -0.562 1 94.81 107 PHE B N 1
ATOM 2082 C CA . PHE B 1 107 ? -20.406 3.158 -0.556 1 94.81 107 PHE B CA 1
ATOM 2083 C C . PHE B 1 107 ? -21.203 2.941 0.731 1 94.81 107 PHE B C 1
ATOM 2085 O O . PHE B 1 107 ? -21.703 3.898 1.322 1 94.81 107 PHE B O 1
ATOM 2092 N N . VAL B 1 108 ? -21.266 1.738 1.188 1 95.75 108 VAL B N 1
ATOM 2093 C CA . VAL B 1 108 ? -22.125 1.4 2.312 1 95.75 108 VAL B CA 1
ATOM 2094 C C . VAL B 1 108 ? -21.422 1.716 3.627 1 95.75 108 VAL B C 1
ATOM 2096 O O . VAL B 1 108 ? -22.016 2.309 4.531 1 95.75 108 VAL B O 1
ATOM 2099 N N . ALA B 1 109 ? -20.203 1.352 3.77 1 96.5 109 ALA B N 1
ATOM 2100 C CA . ALA B 1 109 ? -19.5 1.435 5.051 1 96.5 109 ALA B CA 1
ATOM 2101 C C . ALA B 1 109 ? -18.797 2.777 5.207 1 96.5 109 ALA B C 1
ATOM 2103 O O . ALA B 1 109 ? -18.578 3.248 6.324 1 96.5 109 ALA B O 1
ATOM 2104 N N . LEU B 1 110 ? -18.406 3.41 4.082 1 96.69 110 LEU B N 1
ATOM 2105 C CA . LEU B 1 110 ? -17.625 4.633 4.172 1 96.69 110 LEU B CA 1
ATOM 2106 C C . LEU B 1 110 ? -18.406 5.828 3.656 1 96.69 110 LEU B C 1
ATOM 2108 O O . LEU B 1 110 ? -18.016 6.98 3.873 1 96.69 110 LEU B O 1
ATOM 2112 N N . GLY B 1 111 ? -19.547 5.625 3.08 1 95.31 111 GLY B N 1
ATOM 2113 C CA . GLY B 1 111 ? -20.297 6.672 2.408 1 95.31 111 GLY B CA 1
ATOM 2114 C C . GLY B 1 111 ? -20.703 7.801 3.336 1 95.31 111 GLY B C 1
ATOM 2115 O O . GLY B 1 111 ? -20.516 8.977 3.01 1 95.31 111 GLY B O 1
ATOM 2116 N N . SER B 1 112 ? -21.312 7.465 4.488 1 93.56 112 SER B N 1
ATOM 2117 C CA . SER B 1 112 ? -21.797 8.477 5.422 1 93.56 112 SER B CA 1
ATOM 2118 C C . SER B 1 112 ? -20.641 9.305 5.977 1 93.56 112 SER B C 1
ATOM 2120 O O . SER B 1 112 ? -20.734 10.531 6.086 1 93.56 112 SER B O 1
ATOM 2122 N N . ARG B 1 113 ? -19.578 8.602 6.324 1 94.12 113 ARG B N 1
ATOM 2123 C CA . ARG B 1 113 ? -18.406 9.312 6.844 1 94.12 113 ARG B CA 1
ATOM 2124 C C . ARG B 1 113 ? -17.766 10.164 5.762 1 94.12 113 ARG B C 1
ATOM 2126 O O . ARG B 1 113 ? -17.312 11.281 6.023 1 94.12 113 ARG B O 1
ATOM 2133 N N . ASN B 1 114 ? -17.703 9.672 4.555 1 95.31 114 ASN B N 1
ATOM 2134 C CA . ASN B 1 114 ? -17.219 10.453 3.426 1 95.31 114 ASN B CA 1
ATOM 2135 C C . ASN B 1 114 ? -18.031 11.734 3.232 1 95.31 114 ASN B C 1
ATOM 2137 O O . ASN B 1 114 ? -17.469 12.812 3.041 1 95.31 114 ASN B O 1
ATOM 2141 N N . ALA B 1 115 ? -19.312 11.594 3.283 1 93.81 115 ALA B N 1
ATOM 2142 C CA . ALA B 1 115 ? -20.188 12.742 3.105 1 93.81 115 ALA B CA 1
ATOM 2143 C C . ALA B 1 115 ? -20 13.766 4.223 1 93.81 115 ALA B C 1
ATOM 2145 O O . ALA B 1 115 ? -19.953 14.969 3.967 1 93.81 115 ALA B O 1
ATOM 2146 N N . GLU B 1 116 ? -19.891 13.281 5.375 1 93.06 116 GLU B N 1
ATOM 2147 C CA . GLU B 1 116 ? -19.719 14.18 6.516 1 93.06 116 GLU B CA 1
ATOM 2148 C C . GLU B 1 116 ? -18.375 14.914 6.426 1 93.06 116 GLU B C 1
ATOM 2150 O O . GLU B 1 116 ? -18.328 16.125 6.633 1 93.06 116 GLU B O 1
ATOM 2155 N N . LEU B 1 117 ? -17.312 14.227 6.188 1 94.62 117 LEU B N 1
ATOM 2156 C CA . LEU B 1 117 ? -15.992 14.836 6.086 1 94.62 117 LEU B CA 1
ATOM 2157 C C . LEU B 1 117 ? -15.945 15.844 4.938 1 94.62 117 LEU B C 1
ATOM 2159 O O . LEU B 1 117 ? -15.336 16.906 5.062 1 94.62 117 LEU B O 1
ATOM 2163 N N . THR B 1 118 ? -16.609 15.578 3.848 1 93.75 118 THR B N 1
ATOM 2164 C CA . THR B 1 118 ? -16.688 16.484 2.703 1 93.75 118 THR B CA 1
ATOM 2165 C C . THR B 1 118 ? -17.438 17.75 3.062 1 93.75 118 THR B C 1
ATOM 2167 O O . THR B 1 118 ? -17.031 18.844 2.701 1 93.75 118 THR B O 1
ATOM 2170 N N . ALA B 1 119 ? -18.516 17.562 3.787 1 91.94 119 ALA B N 1
ATOM 2171 C CA . ALA B 1 119 ? -19.297 18.703 4.215 1 91.94 119 ALA B CA 1
ATOM 2172 C C . ALA B 1 119 ? -18.5 19.609 5.152 1 91.94 119 ALA B C 1
ATOM 2174 O O . ALA B 1 119 ? -18.531 20.828 5.039 1 91.94 119 ALA B O 1
ATOM 2175 N N . ARG B 1 120 ? -17.797 19.016 6.027 1 91.5 120 ARG B N 1
ATOM 2176 C CA . ARG B 1 120 ? -16.969 19.781 6.953 1 91.5 120 ARG B CA 1
ATOM 2177 C C . ARG B 1 120 ? -15.852 20.516 6.219 1 91.5 120 ARG B C 1
ATOM 2179 O O . ARG B 1 120 ? -15.5 21.641 6.57 1 91.5 120 ARG B O 1
ATOM 2186 N N . ALA B 1 121 ? -15.281 19.859 5.289 1 90.94 121 ALA B N 1
ATOM 2187 C CA . ALA B 1 121 ? -14.227 20.484 4.492 1 90.94 121 ALA B CA 1
ATOM 2188 C C . ALA B 1 121 ? -14.758 21.672 3.709 1 90.94 121 ALA B C 1
ATOM 2190 O O . ALA B 1 121 ? -14.062 22.672 3.541 1 90.94 121 ALA B O 1
ATOM 2191 N N . ALA B 1 122 ? -15.945 21.594 3.23 1 89.94 122 ALA B N 1
ATOM 2192 C CA . ALA B 1 122 ? -16.562 22.656 2.439 1 89.94 122 ALA B CA 1
ATOM 2193 C C . ALA B 1 122 ? -16.875 23.875 3.309 1 89.94 122 ALA B C 1
ATOM 2195 O O . ALA B 1 122 ? -16.938 25 2.814 1 89.94 122 ALA B O 1
ATOM 2196 N N . ASN B 1 123 ? -17 23.688 4.641 1 84.25 123 ASN B N 1
ATOM 2197 C CA . ASN B 1 123 ? -17.391 24.766 5.551 1 84.25 123 ASN B CA 1
ATOM 2198 C C . ASN B 1 123 ? -16.219 25.219 6.414 1 84.25 123 ASN B C 1
ATOM 2200 O O . ASN B 1 123 ? -16.422 25.828 7.461 1 84.25 123 ASN B O 1
ATOM 2204 N N . LYS B 1 124 ? -15.062 24.859 5.945 1 75.62 124 LYS B N 1
ATOM 2205 C CA . LYS B 1 124 ? -13.867 25.266 6.684 1 75.62 124 LYS B CA 1
ATOM 2206 C C . LYS B 1 124 ? -13.82 26.781 6.879 1 75.62 124 LYS B C 1
ATOM 2208 O O . LYS B 1 124 ? -14.297 27.531 6.035 1 75.62 124 LYS B O 1
ATOM 2213 N N . GLY B 1 125 ? -13.195 27.156 7.898 1 64.06 125 GLY B N 1
ATOM 2214 C CA . GLY B 1 125 ? -13.031 28.578 8.141 1 64.06 125 GLY B CA 1
ATOM 2215 C C . GLY B 1 125 ? -14.289 29.25 8.664 1 64.06 125 GLY B C 1
ATOM 2216 O O . GLY B 1 125 ? -14.25 30.391 9.109 1 64.06 125 GLY B O 1
ATOM 2217 N N . THR B 1 126 ? -15.422 28.641 8.125 1 57.56 126 THR B N 1
ATOM 2218 C CA . THR B 1 126 ? -16.641 29.328 8.555 1 57.56 126 THR B CA 1
ATOM 2219 C C . THR B 1 126 ? -16.938 29.016 10.016 1 57.56 126 THR B C 1
ATOM 2221 O O . THR B 1 126 ? -17.875 29.578 10.594 1 57.56 126 THR B O 1
ATOM 2224 N N . GLY B 1 127 ? -16 28.672 10.836 1 53.38 127 GLY B N 1
ATOM 2225 C CA . GLY B 1 127 ? -16.172 28.469 12.266 1 53.38 127 GLY B CA 1
ATOM 2226 C C . GLY B 1 127 ? -17.016 27.25 12.594 1 53.38 127 GLY B C 1
ATOM 2227 O O . GLY B 1 127 ? -16.484 26.234 13.078 1 53.38 127 GLY B O 1
ATOM 2228 N N . GLY B 1 128 ? -18.281 27.094 12.797 1 48.62 128 GLY B N 1
ATOM 2229 C CA . GLY B 1 128 ? -19.188 26.406 13.711 1 48.62 128 GLY B CA 1
ATOM 2230 C C . GLY B 1 128 ? -19.922 25.25 13.062 1 48.62 128 GLY B C 1
ATOM 2231 O O . GLY B 1 128 ? -21.016 24.891 13.477 1 48.62 128 GLY B O 1
ATOM 2232 N N . VAL B 1 129 ? -19.672 24.75 11.789 1 50.09 129 VAL B N 1
ATOM 2233 C CA . VAL B 1 129 ? -20.734 23.75 11.68 1 50.09 129 VAL B CA 1
ATOM 2234 C C . VAL B 1 129 ? -20.641 22.781 12.859 1 50.09 129 VAL B C 1
ATOM 2236 O O . VAL B 1 129 ? -19.594 22.203 13.125 1 50.09 129 VAL B O 1
ATOM 2239 N N . PRO B 1 130 ? -21.5 22.938 13.758 1 51.5 130 PRO B N 1
ATOM 2240 C CA . PRO B 1 130 ? -21.516 21.984 14.867 1 51.5 130 PRO B CA 1
ATOM 2241 C C . PRO B 1 130 ? -21.25 20.547 14.422 1 51.5 130 PRO B C 1
ATOM 2243 O O . PRO B 1 130 ? -21.562 20.188 13.289 1 51.5 130 PRO B O 1
ATOM 2246 N N . ALA B 1 131 ? -20.094 20 14.883 1 54.72 131 ALA B N 1
ATOM 2247 C CA . ALA B 1 131 ? -19.891 18.562 14.672 1 54.72 131 ALA B CA 1
ATOM 2248 C C . ALA B 1 131 ? -21.219 17.828 14.578 1 54.72 131 ALA B C 1
ATOM 2250 O O . ALA B 1 131 ? -22.031 17.875 15.5 1 54.72 131 ALA B O 1
ATOM 2251 N N . ALA B 1 132 ? -21.875 17.969 13.422 1 50.06 132 ALA B N 1
ATOM 2252 C CA . ALA B 1 132 ? -23.172 17.297 13.398 1 50.06 132 ALA B CA 1
ATOM 2253 C C . ALA B 1 132 ? -23.219 16.172 14.43 1 50.06 132 ALA B C 1
ATOM 2255 O O . ALA B 1 132 ? -24.234 15.984 15.102 1 50.06 132 ALA B O 1
ATOM 2256 N N . ARG B 1 133 ? -22.188 15.258 14.414 1 53.47 133 ARG B N 1
ATOM 2257 C CA . ARG B 1 133 ? -22.281 14.094 15.289 1 53.47 133 ARG B CA 1
ATOM 2258 C C . ARG B 1 133 ? -21.438 14.273 16.547 1 53.47 133 ARG B C 1
ATOM 2260 O O . ARG B 1 133 ? -21.156 13.305 17.25 1 53.47 133 ARG B O 1
ATOM 2267 N N . GLY B 1 134 ? -21.156 15.547 16.781 1 62.31 134 GLY B N 1
ATOM 2268 C CA . GLY B 1 134 ? -20.406 15.734 18.016 1 62.31 134 GLY B CA 1
ATOM 2269 C C . GLY B 1 134 ? -19 15.188 17.938 1 62.31 134 GLY B C 1
ATOM 2270 O O . GLY B 1 134 ? -18.219 15.312 18.891 1 62.31 134 GLY B O 1
ATOM 2271 N N . GLN B 1 135 ? -18.688 14.57 16.859 1 77.38 135 GLN B N 1
ATOM 2272 C CA . GLN B 1 135 ? -17.359 13.984 16.812 1 77.38 135 GLN B CA 1
ATOM 2273 C C . GLN B 1 135 ? -16.344 14.969 16.234 1 77.38 135 GLN B C 1
ATOM 2275 O O . GLN B 1 135 ? -16.656 15.688 15.281 1 77.38 135 GLN B O 1
ATOM 2280 N N . ASP B 1 136 ? -15.273 15.016 16.859 1 90.12 136 ASP B N 1
ATOM 2281 C CA . ASP B 1 136 ? -14.227 15.875 16.328 1 90.12 136 ASP B CA 1
ATOM 2282 C C . ASP B 1 136 ? -13.625 15.289 15.055 1 90.12 136 ASP B C 1
ATOM 2284 O O . ASP B 1 136 ? -13.781 14.094 14.781 1 90.12 136 ASP B O 1
ATOM 2288 N N . VAL B 1 137 ? -13.102 16.062 14.227 1 93.31 137 VAL B N 1
ATOM 2289 C CA . VAL B 1 137 ? -12.578 15.734 12.906 1 93.31 137 VAL B CA 1
ATOM 2290 C C . VAL B 1 137 ? -11.57 14.586 13.023 1 93.31 137 VAL B C 1
ATOM 2292 O O . VAL B 1 137 ? -11.594 13.648 12.227 1 93.31 137 VAL B O 1
ATOM 2295 N N . ARG B 1 138 ? -10.695 14.641 14.008 1 95.56 138 ARG B N 1
ATOM 2296 C CA . ARG B 1 138 ? -9.672 13.617 14.211 1 95.56 138 ARG B CA 1
ATOM 2297 C C . ARG B 1 138 ? -10.305 12.258 14.484 1 95.56 138 ARG B C 1
ATOM 2299 O O . ARG B 1 138 ? -9.859 11.242 13.945 1 95.56 138 ARG B O 1
ATOM 2306 N N . SER B 1 139 ? -11.273 12.289 15.297 1 94.62 139 SER B N 1
ATOM 2307 C CA . SER B 1 139 ? -11.977 11.047 15.602 1 94.62 139 SER B CA 1
ATOM 2308 C C . SER B 1 139 ? -12.688 10.5 14.359 1 94.62 139 SER B C 1
ATOM 2310 O O . SER B 1 139 ? -12.672 9.289 14.117 1 94.62 139 SER B O 1
ATOM 2312 N N . LEU B 1 140 ? -13.367 11.312 13.602 1 94.94 140 LEU B N 1
ATOM 2313 C CA . LEU B 1 140 ? -14.055 10.906 12.375 1 94.94 140 LEU B CA 1
ATOM 2314 C C . LEU B 1 140 ? -13.078 10.289 11.383 1 94.94 140 LEU B C 1
ATOM 2316 O O . LEU B 1 140 ? -13.359 9.242 10.797 1 94.94 140 LEU B O 1
ATOM 2320 N N . ILE B 1 141 ? -11.961 10.898 11.211 1 97.25 141 ILE B N 1
ATOM 2321 C CA . ILE B 1 141 ? -10.953 10.422 10.273 1 97.25 141 ILE B CA 1
ATOM 2322 C C . ILE B 1 141 ? -10.352 9.117 10.789 1 97.25 141 ILE B C 1
ATOM 2324 O O . ILE B 1 141 ? -10.086 8.195 10.008 1 97.25 141 ILE B O 1
ATOM 2328 N N . SER B 1 142 ? -10.086 9.008 12.102 1 97.31 142 SER B N 1
ATOM 2329 C CA . SER B 1 142 ? -9.586 7.766 12.672 1 97.31 142 SER B CA 1
ATOM 2330 C C . SER B 1 142 ? -10.562 6.617 12.453 1 97.31 142 SER B C 1
ATOM 2332 O O . SER B 1 142 ? -10.156 5.508 12.094 1 97.31 142 SER B O 1
ATOM 2334 N N . GLN B 1 143 ? -11.812 6.871 12.633 1 96.38 143 GLN B N 1
ATOM 2335 C CA . GLN B 1 143 ? -12.828 5.852 12.391 1 96.38 143 GLN B CA 1
ATOM 2336 C C . GLN B 1 143 ? -12.906 5.484 10.914 1 96.38 143 GLN B C 1
ATOM 2338 O O . GLN B 1 143 ? -13.086 4.316 10.562 1 96.38 143 GLN B O 1
ATOM 2343 N N . TRP B 1 144 ? -12.898 6.477 10.117 1 97.12 144 TRP B N 1
ATOM 2344 C CA . TRP B 1 144 ? -12.836 6.242 8.68 1 97.12 144 TRP B CA 1
ATOM 2345 C C . TRP B 1 144 ? -11.688 5.305 8.328 1 97.12 144 TRP B C 1
ATOM 2347 O O . TRP B 1 144 ? -11.859 4.363 7.551 1 97.12 144 TRP B O 1
ATOM 2357 N N . GLY B 1 145 ? -10.508 5.551 8.875 1 97.69 145 GLY B N 1
ATOM 2358 C CA . GLY B 1 145 ? -9.344 4.707 8.641 1 97.69 145 GLY B CA 1
ATOM 2359 C C . GLY B 1 145 ? -9.562 3.262 9.039 1 97.69 145 GLY B C 1
ATOM 2360 O O . GLY B 1 145 ? -9.164 2.346 8.32 1 97.69 145 GLY B O 1
ATOM 2361 N N . THR B 1 146 ? -10.18 3.072 10.18 1 97.19 146 THR B N 1
ATOM 2362 C CA . THR B 1 146 ? -10.422 1.725 10.688 1 97.19 146 THR B CA 1
ATOM 2363 C C . THR B 1 146 ? -11.375 0.967 9.758 1 97.19 146 THR B C 1
ATOM 2365 O O . THR B 1 146 ? -11.141 -0.204 9.453 1 97.19 146 THR B O 1
ATOM 2368 N N . ARG B 1 147 ? -12.406 1.62 9.312 1 97.38 147 ARG B N 1
ATOM 2369 C CA . ARG B 1 147 ? -13.352 0.986 8.406 1 97.38 147 ARG B CA 1
ATOM 2370 C C . ARG B 1 147 ? -12.719 0.749 7.039 1 97.38 147 ARG B C 1
ATOM 2372 O O . ARG B 1 147 ? -13.031 -0.238 6.367 1 97.38 147 ARG B O 1
ATOM 2379 N N . SER B 1 148 ? -11.93 1.659 6.629 1 96.88 148 SER B N 1
ATOM 2380 C CA . SER B 1 148 ? -11.25 1.528 5.344 1 96.88 148 SER B CA 1
ATOM 2381 C C . SER B 1 148 ? -10.375 0.28 5.305 1 96.88 148 SER B C 1
ATOM 2383 O O . SER B 1 148 ? -10.156 -0.298 4.238 1 96.88 148 SER B O 1
ATOM 2385 N N . ALA B 1 149 ? -9.867 -0.209 6.449 1 95.94 149 ALA B N 1
ATOM 2386 C CA . ALA B 1 149 ? -8.977 -1.367 6.527 1 95.94 149 ALA B CA 1
ATOM 2387 C C . ALA B 1 149 ? -9.656 -2.615 5.969 1 95.94 149 ALA B C 1
ATOM 2389 O O . ALA B 1 149 ? -8.984 -3.504 5.434 1 95.94 149 ALA B O 1
ATOM 2390 N N . VAL B 1 150 ? -10.93 -2.65 6.062 1 96.75 150 VAL B N 1
ATOM 2391 C CA . VAL B 1 150 ? -11.672 -3.797 5.555 1 96.75 150 VAL B CA 1
ATOM 2392 C C . VAL B 1 150 ? -11.461 -3.928 4.051 1 96.75 150 VAL B C 1
ATOM 2394 O O . VAL B 1 150 ? -11.359 -5.039 3.525 1 96.75 150 VAL B O 1
ATOM 2397 N N . ARG B 1 151 ? -11.398 -2.818 3.346 1 93.81 151 ARG B N 1
ATOM 2398 C CA . ARG B 1 151 ? -11.133 -2.855 1.912 1 93.81 151 ARG B CA 1
ATOM 2399 C C . ARG B 1 151 ? -9.797 -3.533 1.618 1 93.81 151 ARG B C 1
ATOM 2401 O O . ARG B 1 151 ? -9.695 -4.324 0.68 1 93.81 151 ARG B O 1
ATOM 2408 N N . GLY B 1 152 ? -8.797 -3.176 2.453 1 92.12 152 GLY B N 1
ATOM 2409 C CA . GLY B 1 152 ? -7.504 -3.832 2.307 1 92.12 152 GLY B CA 1
ATOM 2410 C C . GLY B 1 152 ? -7.57 -5.332 2.533 1 92.12 152 GLY B C 1
ATOM 2411 O O . GLY B 1 152 ? -6.941 -6.102 1.806 1 92.12 152 GLY B O 1
ATOM 2412 N N . VAL B 1 153 ? -8.32 -5.719 3.475 1 92.19 153 VAL B N 1
ATOM 2413 C CA . VAL B 1 153 ? -8.469 -7.133 3.799 1 92.19 153 VAL B CA 1
ATOM 2414 C C . VAL B 1 153 ? -9.188 -7.852 2.658 1 92.19 153 VAL B C 1
ATOM 2416 O O . VAL B 1 153 ? -8.805 -8.961 2.279 1 92.19 153 VAL B O 1
ATOM 2419 N N . LEU B 1 154 ? -10.211 -7.215 2.123 1 92.44 154 LEU B N 1
ATOM 2420 C CA . LEU B 1 154 ? -10.93 -7.805 0.999 1 92.44 154 LEU B CA 1
ATOM 2421 C C . LEU B 1 154 ? -10 -8.016 -0.19 1 92.44 154 LEU B C 1
ATOM 2423 O O . LEU B 1 154 ? -10.016 -9.078 -0.815 1 92.44 154 LEU B O 1
ATOM 2427 N N . MET B 1 155 ? -9.227 -7.023 -0.457 1 90.06 155 MET B N 1
ATOM 2428 C CA . MET B 1 155 ? -8.297 -7.129 -1.58 1 90.06 155 MET B CA 1
ATOM 2429 C C . MET B 1 155 ? -7.238 -8.195 -1.312 1 90.06 155 MET B C 1
ATOM 2431 O O . MET B 1 155 ? -6.832 -8.914 -2.227 1 90.06 155 MET B O 1
ATOM 2435 N N . LEU B 1 156 ? -6.773 -8.273 -0.105 1 87.19 156 LEU B N 1
ATOM 2436 C CA . LEU B 1 156 ? -5.801 -9.297 0.262 1 87.19 156 LEU B CA 1
ATOM 2437 C C . LEU B 1 156 ? -6.402 -10.695 0.128 1 87.19 156 LEU B C 1
ATOM 2439 O O . LEU B 1 156 ? -5.75 -11.609 -0.382 1 87.19 156 LEU B O 1
ATOM 2443 N N . ALA B 1 157 ? -7.594 -10.836 0.625 1 88.38 157 ALA B N 1
ATOM 2444 C CA . ALA B 1 157 ? -8.281 -12.109 0.484 1 88.38 157 ALA B CA 1
ATOM 2445 C C . ALA B 1 157 ? -8.438 -12.492 -0.985 1 88.38 157 ALA B C 1
ATOM 2447 O O . ALA B 1 157 ? -8.25 -13.656 -1.354 1 88.38 157 ALA B O 1
ATOM 2448 N N . SER B 1 158 ? -8.852 -11.508 -1.779 1 88.94 158 SER B N 1
ATOM 2449 C CA . SER B 1 158 ? -8.953 -11.742 -3.215 1 88.94 158 SER B CA 1
ATOM 2450 C C . SER B 1 158 ? -7.66 -12.32 -3.775 1 88.94 158 SER B C 1
ATOM 2452 O O . SER B 1 158 ? -7.676 -13.289 -4.527 1 88.94 158 SER B O 1
ATOM 2454 N N . ALA B 1 159 ? -6.57 -11.719 -3.436 1 83.81 159 ALA B N 1
ATOM 2455 C CA . ALA B 1 159 ? -5.266 -12.164 -3.912 1 83.81 159 ALA B CA 1
ATOM 2456 C C . ALA B 1 159 ? -4.977 -13.594 -3.449 1 83.81 159 ALA B C 1
ATOM 2458 O O . ALA B 1 159 ? -4.453 -14.406 -4.215 1 83.81 159 ALA B O 1
ATOM 2459 N N . ILE B 1 160 ? -5.27 -13.875 -2.217 1 83.44 160 ILE B N 1
ATOM 2460 C CA . ILE B 1 160 ? -4.988 -15.188 -1.648 1 83.44 160 ILE B CA 1
ATOM 2461 C C . ILE B 1 160 ? -5.801 -16.25 -2.385 1 83.44 160 ILE B C 1
ATOM 2463 O O . ILE B 1 160 ? -5.273 -17.312 -2.736 1 83.44 160 ILE B O 1
ATOM 2467 N N . PHE B 1 161 ? -7.066 -16 -2.652 1 85.06 161 PHE B N 1
ATOM 2468 C CA . PHE B 1 161 ? -7.895 -16.953 -3.379 1 85.06 161 PHE B CA 1
ATOM 2469 C C . PHE B 1 161 ? -7.391 -17.141 -4.805 1 85.06 161 PHE B C 1
ATOM 2471 O O . PHE B 1 161 ? -7.402 -18.25 -5.34 1 85.06 161 PHE B O 1
ATOM 2478 N N . SER B 1 162 ? -7.09 -16.062 -5.438 1 83.69 162 SER B N 1
ATOM 2479 C CA . SER B 1 162 ? -6.555 -16.125 -6.793 1 83.69 162 SER B CA 1
ATOM 2480 C C . SER B 1 162 ? -5.285 -16.969 -6.848 1 83.69 162 SER B C 1
ATOM 2482 O O . SER B 1 162 ? -5.121 -17.797 -7.746 1 83.69 162 SER B O 1
ATOM 2484 N N . TYR B 1 163 ? -4.48 -16.734 -5.887 1 76.69 163 TYR B N 1
ATOM 2485 C CA . TYR B 1 163 ? -3.229 -17.484 -5.816 1 76.69 163 TYR B CA 1
ATOM 2486 C C . TYR B 1 163 ? -3.49 -18.969 -5.582 1 76.69 163 TYR B C 1
ATOM 2488 O O . TYR B 1 163 ? -2.848 -19.828 -6.199 1 76.69 163 TYR B O 1
ATOM 2496 N N . ASP B 1 164 ? -4.328 -19.234 -4.672 1 77.94 164 ASP B N 1
ATOM 2497 C CA . ASP B 1 164 ? -4.695 -20.609 -4.379 1 77.94 164 ASP B CA 1
ATOM 2498 C C . ASP B 1 164 ? -5.23 -21.312 -5.625 1 77.94 164 ASP B C 1
ATOM 2500 O O . ASP B 1 164 ? -4.938 -22.484 -5.852 1 77.94 164 ASP B O 1
ATOM 2504 N N . ALA B 1 165 ? -6.004 -20.688 -6.34 1 80.12 165 ALA B N 1
ATOM 2505 C CA . ALA B 1 165 ? -6.539 -21.25 -7.574 1 80.12 165 ALA B CA 1
ATOM 2506 C C . ALA B 1 165 ? -5.422 -21.562 -8.562 1 80.12 165 ALA B C 1
ATOM 2508 O O . ALA B 1 165 ? -5.422 -22.625 -9.188 1 80.12 165 ALA B O 1
ATOM 2509 N N . MET B 1 166 ? -4.527 -20.781 -8.617 1 73.75 166 MET B N 1
ATOM 2510 C CA . MET B 1 166 ? -3.424 -20.953 -9.555 1 73.75 166 MET B CA 1
ATOM 2511 C C . MET B 1 166 ? -2.527 -22.109 -9.141 1 73.75 166 MET B C 1
ATOM 2513 O O . MET B 1 166 ? -2.027 -22.859 -9.992 1 73.75 166 MET B O 1
ATOM 2517 N N . LEU B 1 167 ? -2.297 -22.172 -7.863 1 71.06 167 LEU B N 1
ATOM 2518 C CA . LEU B 1 167 ? -1.412 -23.219 -7.371 1 71.06 167 LEU B CA 1
ATOM 2519 C C . LEU B 1 167 ? -2.016 -24.594 -7.617 1 71.06 167 LEU B C 1
ATOM 2521 O O . LEU B 1 167 ? -1.288 -25.578 -7.738 1 71.06 167 LEU B O 1
ATOM 2525 N N . HIS B 1 168 ? -3.268 -24.703 -7.715 1 71.19 168 HIS B N 1
ATOM 2526 C CA . HIS B 1 168 ? -3.91 -26 -7.883 1 71.19 168 HIS B CA 1
ATOM 2527 C C . HIS B 1 168 ? -4.328 -26.234 -9.328 1 71.19 168 HIS B C 1
ATOM 2529 O O . HIS B 1 168 ? -5.031 -27.203 -9.633 1 71.19 168 HIS B O 1
ATOM 2535 N N . LEU B 1 169 ? -3.971 -25.219 -10.07 1 60.97 169 LEU B N 1
ATOM 2536 C CA . LEU B 1 169 ? -4.215 -25.453 -11.492 1 60.97 169 LEU B CA 1
ATOM 2537 C C . LEU B 1 169 ? -3.318 -26.562 -12.023 1 60.97 169 LEU B C 1
ATOM 2539 O O . LEU B 1 169 ? -2.121 -26.594 -11.727 1 60.97 169 LEU B O 1
ATOM 2543 N N . THR B 1 170 ? -3.816 -27.766 -12.078 1 50.34 170 THR B N 1
ATOM 2544 C CA . THR B 1 170 ? -3.129 -28.891 -12.703 1 50.34 170 THR B CA 1
ATOM 2545 C C . THR B 1 170 ? -3.199 -28.797 -14.227 1 50.34 170 THR B C 1
ATOM 2547 O O . THR B 1 170 ? -4.285 -28.641 -14.789 1 50.34 170 THR B O 1
ATOM 2550 N N . PHE B 1 171 ? -2.078 -28.219 -14.719 1 40.34 171 PHE B N 1
ATOM 2551 C CA . PHE B 1 171 ? -2.084 -28.281 -16.172 1 40.34 171 PHE B CA 1
ATOM 2552 C C . PHE B 1 171 ? -1.674 -29.656 -16.656 1 40.34 171 PHE B C 1
ATOM 2554 O O . PHE B 1 171 ? -0.91 -30.359 -15.984 1 40.34 171 PHE B O 1
#

Organism: NCBI:txid86049

pLDDT: mean 83.44, std 16.44, range [40.34, 98.62]

Solvent-accessible surface area (backbone atoms only — not comparable to full-atom values): 16228 Å² total; per-residue (Å²): 129,54,74,65,54,53,47,52,48,46,50,51,33,44,50,51,13,29,33,35,19,8,16,22,48,49,15,4,22,32,36,34,42,29,71,37,43,37,69,14,50,57,52,40,85,40,67,61,35,40,38,51,19,50,50,46,30,50,56,49,46,64,64,55,48,57,60,41,28,49,48,16,14,49,27,22,41,51,45,16,60,75,32,61,96,42,82,46,16,60,32,15,42,50,14,11,48,32,23,46,44,41,58,62,44,45,54,68,76,40,34,66,60,51,50,49,53,50,54,51,48,74,44,49,89,63,85,59,77,64,51,84,82,70,52,52,66,56,58,52,50,50,51,49,20,60,59,46,30,52,47,12,48,32,19,39,50,13,14,52,32,37,48,53,26,56,72,65,54,78,124,129,55,75,64,55,53,48,53,49,47,51,50,36,43,49,51,13,32,33,37,23,8,15,25,47,49,14,4,22,33,37,34,41,28,70,34,42,36,68,14,50,58,52,41,85,41,68,61,35,38,38,50,19,50,49,46,31,49,56,49,45,66,64,53,47,56,58,42,28,47,48,15,15,51,26,22,43,51,46,16,61,76,32,62,95,42,82,45,16,60,33,15,43,51,14,12,49,32,24,46,44,41,58,62,45,44,55,69,76,39,34,67,60,51,51,50,53,51,52,52,48,74,45,49,88,68,76,63,78,61,46,86,80,71,52,52,69,55,58,52,50,50,50,49,21,60,58,45,29,53,46,12,49,33,20,38,49,14,14,52,33,38,48,53,28,56,71,65,54,78,125

Secondary structure (DSSP, 8-state):
--HHHHHHHHHHHHHHHHIIIIISHHHHHHHHIIIIIHHHHTT-S-HHHHHHHHHHHHHHHHHHHHHHHHHHHHHHHHHHHHTTTSTHHHHHHHHHHHHHTHHHHIIIIIHHHHHHHHHHHHTTTSS----TTS--HHHHHHHHHHHHHHHHHHHHHHHHHHHHHHHT---/--HHHHHHHHHHHHHHHHIIIIISSHHHHHHHIIIIIHHHHTT-S-HHHHHHHHHHHHHHHHHHHHHHHHHHHHHHHHHHHHTTTSTHHHHHHHHHHHHHTHHHHIIIIIHHHHHHHHHHHHTTTS-----TTS--HHHHHHHHHHHHHHHHHHHHHHHHHHHHHHHT---

InterPro domains:
  IPR013901 Anthrone oxygenase [PF08592] (54-160)

Nearest PDB structures (foldseek):
  3jbi-assembly1_V  TM=3.853E-01  e=4.265E+00  Gallus gallus
  4dzu-assembly1_A  TM=3.377E-01  e=3.701E+00  synthetic construct
  3ljb-assembly1_A  TM=2.345E-01  e=3.530E+00  Homo sapiens
  7wc4-assembly1_A  TM=3.351E-01  e=7.884E+00  Homo sapiens
  3jbi-assembly1_V  TM=4.124E-01  e=5.020E+00  Gallus gallus